Protein AF-A0A2V7Z0U2-F1 (afdb_monomer)

Sequence (312 aa):
MLSGAAAPVSPSPAPPPMAASAVGTVFGDPAPAMAGGGSLYGGPPPGSGTVYNGPAPGSAAAATMARPRTFAAPQGTLSIGDVLGKTFSIFFSNLLPFVLLTAVILAPLYILRGYVAAMPAGAATPVAVISALVLLLSAVLCPYIATGAITYGVFQQLRGKDTTIGDCLGRGLSAVLPVLGLAIVQTFLVALGLVACLIPGILLALRWAVAVPAMVAERTGISDSLSRSTFLTEGSRGEVFGVLFVLGALQLGAGFAVTLVALKNPTLSLILSGVQSLFTVGLSATGSAVLYYRLRSLRESIDVDQIASAFD

Structure (mmCIF, N/CA/C/O backbone):
data_AF-A0A2V7Z0U2-F1
#
_entry.id   AF-A0A2V7Z0U2-F1
#
loop_
_atom_site.group_PDB
_atom_site.id
_atom_site.type_symbol
_atom_site.label_atom_id
_atom_site.label_alt_id
_atom_site.label_comp_id
_atom_site.label_asym_id
_atom_site.label_entity_id
_atom_site.label_seq_id
_atom_site.pdbx_PDB_ins_code
_atom_site.Cartn_x
_atom_site.Cartn_y
_atom_site.Cartn_z
_atom_site.occupancy
_atom_site.B_iso_or_equiv
_atom_site.auth_seq_id
_atom_site.auth_comp_id
_atom_site.auth_asym_id
_atom_site.auth_atom_id
_atom_site.pdbx_PDB_model_num
ATOM 1 N N . MET A 1 1 ? 37.646 17.674 68.087 1.00 37.34 1 MET A N 1
ATOM 2 C CA . MET A 1 1 ? 36.325 17.707 68.742 1.00 37.34 1 MET A CA 1
ATOM 3 C C . MET A 1 1 ? 35.378 16.840 67.926 1.00 37.34 1 MET A C 1
ATOM 5 O O . MET A 1 1 ? 35.262 17.105 66.743 1.00 37.34 1 MET A O 1
ATOM 9 N N . LEU A 1 2 ? 34.792 15.828 68.586 1.00 41.50 2 LEU A N 1
ATOM 10 C CA . LEU A 1 2 ? 33.593 15.030 68.242 1.00 41.50 2 LEU A CA 1
ATOM 11 C C . LEU A 1 2 ? 33.630 14.234 66.914 1.00 41.50 2 LEU A C 1
ATOM 13 O O . LEU A 1 2 ? 33.632 14.817 65.843 1.00 41.50 2 LEU A O 1
ATOM 17 N N . SER A 1 3 ? 33.836 12.910 66.922 1.00 38.62 3 SER A N 1
ATOM 18 C CA . SER A 1 3 ? 32.973 11.802 67.406 1.00 38.62 3 SER A CA 1
ATOM 19 C C . SER A 1 3 ? 31.911 11.386 66.378 1.00 38.62 3 SER A C 1
ATOM 21 O O . SER A 1 3 ? 31.057 12.187 66.017 1.00 38.62 3 SER A O 1
ATOM 23 N N . GLY A 1 4 ? 31.955 10.121 65.943 1.00 37.16 4 GLY A N 1
ATOM 24 C CA . GLY A 1 4 ? 30.921 9.502 65.107 1.00 37.16 4 GLY A CA 1
ATOM 25 C C . GLY A 1 4 ? 31.372 8.191 64.460 1.00 37.16 4 GLY A C 1
ATOM 26 O O . GLY A 1 4 ? 31.758 8.175 63.298 1.00 37.16 4 GLY A O 1
ATOM 27 N N . ALA A 1 5 ? 31.354 7.102 65.229 1.00 44.66 5 ALA A N 1
ATOM 28 C CA . ALA A 1 5 ? 31.670 5.744 64.793 1.00 44.66 5 ALA A CA 1
ATOM 29 C C . ALA A 1 5 ? 30.638 5.196 63.782 1.00 44.66 5 ALA A C 1
ATOM 31 O O . ALA A 1 5 ? 29.434 5.321 63.999 1.00 44.66 5 ALA A O 1
ATOM 32 N N . ALA A 1 6 ? 31.104 4.542 62.713 1.00 43.94 6 ALA A N 1
ATOM 33 C CA . ALA A 1 6 ? 30.263 3.780 61.790 1.00 43.94 6 ALA A CA 1
ATOM 34 C C . ALA A 1 6 ? 30.139 2.323 62.275 1.00 43.94 6 ALA A C 1
ATOM 36 O O . ALA A 1 6 ? 31.138 1.611 62.378 1.00 43.94 6 ALA A O 1
ATOM 37 N N . ALA A 1 7 ? 28.917 1.896 62.599 1.00 55.53 7 ALA A N 1
ATOM 38 C CA . ALA A 1 7 ? 28.570 0.523 62.972 1.00 55.53 7 ALA A CA 1
ATOM 39 C C . ALA A 1 7 ? 28.259 -0.342 61.724 1.00 55.53 7 ALA A C 1
ATOM 41 O O . ALA A 1 7 ? 27.834 0.203 60.702 1.00 55.53 7 ALA A O 1
ATOM 42 N N . PRO A 1 8 ? 28.448 -1.676 61.783 1.00 49.16 8 PRO A N 1
ATOM 43 C CA . PRO A 1 8 ? 28.249 -2.573 60.644 1.00 49.16 8 PRO A CA 1
ATOM 44 C C . PRO A 1 8 ? 26.763 -2.862 60.361 1.00 49.16 8 PRO A C 1
ATOM 46 O O . PRO A 1 8 ? 25.967 -3.066 61.275 1.00 49.16 8 PRO A O 1
ATOM 49 N N . VAL A 1 9 ? 26.407 -2.908 59.075 1.00 53.50 9 VAL A N 1
ATOM 50 C CA . VAL A 1 9 ? 25.060 -3.208 58.558 1.00 53.50 9 VAL A CA 1
ATOM 51 C C . VAL A 1 9 ? 24.800 -4.720 58.604 1.00 53.50 9 VAL A C 1
ATOM 53 O O . VAL A 1 9 ? 25.572 -5.502 58.053 1.00 53.50 9 VAL A O 1
ATOM 56 N N . SER A 1 10 ? 23.712 -5.136 59.253 1.00 57.22 10 SER A N 1
ATOM 57 C CA . SER A 1 10 ? 23.213 -6.517 59.306 1.00 57.22 10 SER A CA 1
ATOM 58 C C . SER A 1 10 ? 22.376 -6.888 58.061 1.00 57.22 10 SER A C 1
ATOM 60 O O . SER A 1 10 ? 21.715 -6.020 57.489 1.00 57.22 10 SER A O 1
ATOM 62 N N . PRO A 1 11 ? 22.373 -8.164 57.616 1.00 52.78 11 PRO A N 1
ATOM 63 C CA . PRO A 1 11 ? 21.601 -8.606 56.451 1.00 52.78 11 PRO A CA 1
ATOM 64 C C . PRO A 1 11 ? 20.107 -8.828 56.763 1.00 52.78 11 PRO A C 1
ATOM 66 O O . PRO A 1 11 ? 19.739 -9.316 57.830 1.00 52.78 11 PRO A O 1
ATOM 69 N N . SER A 1 12 ? 19.255 -8.477 55.794 1.00 56.81 12 SER A N 1
ATOM 70 C CA . SER A 1 12 ? 17.784 -8.560 55.835 1.00 56.81 12 SER A CA 1
ATOM 71 C C . SER A 1 12 ? 17.256 -10.013 55.820 1.00 56.81 12 SER A C 1
ATOM 73 O O . SER A 1 12 ? 17.821 -10.839 55.099 1.00 56.81 12 SER A O 1
ATOM 75 N N . PRO A 1 13 ? 16.170 -10.350 56.551 1.00 49.31 13 PRO A N 1
ATOM 76 C CA . PRO A 1 13 ? 15.578 -11.691 56.547 1.00 49.31 13 PRO A CA 1
ATOM 77 C C . PRO A 1 13 ? 14.757 -11.989 55.276 1.00 49.31 13 PRO A C 1
ATOM 79 O O . PRO A 1 13 ? 14.088 -11.121 54.718 1.00 49.31 13 PRO A O 1
ATOM 82 N N . ALA A 1 14 ? 14.816 -13.247 54.826 1.00 54.25 14 ALA A N 1
ATOM 83 C CA . ALA A 1 14 ? 14.163 -13.760 53.620 1.00 54.25 14 ALA A CA 1
ATOM 84 C C . ALA A 1 14 ? 12.616 -13.787 53.715 1.00 54.25 14 ALA A C 1
ATOM 86 O O . ALA A 1 14 ? 12.077 -14.000 54.804 1.00 54.25 14 ALA A O 1
ATOM 87 N N . PRO A 1 15 ? 11.889 -13.623 52.590 1.00 54.66 15 PRO A N 1
ATOM 88 C CA . PRO A 1 15 ? 10.426 -13.677 52.563 1.00 54.66 15 PRO A CA 1
ATOM 89 C C . PRO A 1 15 ? 9.876 -15.121 52.643 1.00 54.66 15 PRO A C 1
ATOM 91 O O . PRO A 1 15 ? 10.533 -16.054 52.173 1.00 54.66 15 PRO A O 1
ATOM 94 N N . PRO A 1 16 ? 8.666 -15.326 53.206 1.00 53.94 16 PRO A N 1
ATOM 95 C CA . PRO A 1 16 ? 8.041 -16.646 53.338 1.00 53.94 16 PRO A CA 1
ATOM 96 C C . PRO A 1 16 ? 7.546 -17.216 51.988 1.00 53.94 16 PRO A C 1
ATOM 98 O O . PRO A 1 16 ? 7.266 -16.450 51.062 1.00 53.94 16 PRO A O 1
ATOM 101 N N . PRO A 1 17 ? 7.406 -18.552 51.856 1.00 44.88 17 PRO A N 1
ATOM 102 C CA . PRO A 1 17 ? 7.015 -19.193 50.601 1.00 44.88 17 PRO A CA 1
ATOM 103 C C . PRO A 1 17 ? 5.537 -18.939 50.263 1.00 44.88 17 PRO A C 1
ATOM 105 O O . PRO A 1 17 ? 4.646 -19.191 51.072 1.00 44.88 17 PRO A O 1
ATOM 108 N N . MET A 1 18 ? 5.278 -18.460 49.043 1.00 40.62 18 MET A N 1
ATOM 109 C CA . MET A 1 18 ? 3.930 -18.298 48.492 1.00 40.62 18 MET A CA 1
ATOM 110 C C . MET A 1 18 ? 3.347 -19.656 48.079 1.00 40.62 18 MET A C 1
ATOM 112 O O . MET A 1 18 ? 3.998 -20.441 47.391 1.00 40.62 18 MET A O 1
ATOM 116 N N . ALA A 1 19 ? 2.110 -19.918 48.503 1.00 35.66 19 ALA A N 1
ATOM 117 C CA . ALA A 1 19 ? 1.355 -21.119 48.174 1.00 35.66 19 ALA A CA 1
ATOM 118 C C . ALA A 1 19 ? 1.100 -21.238 46.659 1.00 35.66 19 ALA A C 1
ATOM 120 O O . ALA A 1 19 ? 0.752 -20.267 45.987 1.00 35.66 19 ALA A O 1
ATOM 121 N N . ALA A 1 20 ? 1.272 -22.454 46.140 1.00 33.94 20 ALA A N 1
ATOM 122 C CA . ALA A 1 20 ? 1.095 -22.810 44.741 1.00 33.94 20 ALA A CA 1
ATOM 123 C C . ALA A 1 20 ? -0.354 -22.587 44.273 1.00 33.94 20 ALA A C 1
ATOM 125 O O . ALA A 1 20 ? -1.288 -23.184 44.808 1.00 33.94 20 ALA A O 1
ATOM 126 N N . SER A 1 21 ? -0.534 -21.763 43.239 1.00 34.31 21 SER A N 1
ATOM 127 C CA . SER A 1 21 ? -1.772 -21.726 42.460 1.00 34.31 21 SER A CA 1
ATOM 128 C C . SER A 1 21 ? -1.727 -22.839 41.412 1.00 34.31 21 SER A C 1
ATOM 130 O O . SER A 1 21 ? -0.799 -22.936 40.609 1.00 34.31 21 SER A O 1
ATOM 132 N N . ALA A 1 22 ? -2.712 -23.733 41.468 1.00 31.75 22 ALA A N 1
ATOM 133 C CA . ALA A 1 22 ? -2.845 -24.856 40.555 1.00 31.75 22 ALA A CA 1
ATOM 134 C C . ALA A 1 22 ? -3.296 -24.363 39.171 1.00 31.75 22 ALA A C 1
ATOM 136 O O . ALA A 1 22 ? -4.450 -23.986 38.972 1.00 31.75 22 ALA A O 1
ATOM 137 N N . VAL A 1 23 ? -2.371 -24.384 38.214 1.00 32.94 23 VAL A N 1
ATOM 138 C CA . VAL A 1 23 ? -2.649 -24.275 36.779 1.00 32.94 23 VAL A CA 1
ATOM 139 C C . VAL A 1 23 ? -2.936 -25.682 36.257 1.00 32.94 23 VAL A C 1
ATOM 141 O O . VAL A 1 23 ? -2.057 -26.540 36.277 1.00 32.94 23 VAL A O 1
ATOM 144 N N . GLY A 1 24 ? -4.165 -25.925 35.801 1.00 30.30 24 GLY A N 1
ATOM 145 C CA . GLY A 1 24 ? -4.564 -27.159 35.122 1.00 30.30 24 GLY A CA 1
ATOM 146 C C . GLY A 1 24 ? -4.833 -26.906 33.640 1.00 30.30 24 GLY A C 1
ATOM 147 O O . GLY A 1 24 ? -5.854 -26.332 33.279 1.00 30.30 24 GLY A O 1
ATOM 148 N N . THR A 1 25 ? -3.899 -27.328 32.793 1.00 40.72 25 THR A N 1
ATOM 149 C CA . THR A 1 25 ? -3.995 -27.426 31.328 1.00 40.72 25 THR A CA 1
ATOM 150 C C . THR A 1 25 ? -4.950 -28.539 30.895 1.00 40.72 25 THR A C 1
ATOM 152 O O . THR A 1 25 ? -4.791 -29.644 31.404 1.00 40.72 25 THR A O 1
ATOM 155 N N . VAL A 1 26 ? -5.801 -28.336 29.879 1.00 30.66 26 VAL A N 1
ATOM 156 C CA . VAL A 1 26 ? -6.269 -29.445 29.018 1.00 30.66 26 VAL A CA 1
ATOM 157 C C . VAL A 1 26 ? -6.533 -28.945 27.589 1.00 30.66 26 VAL A C 1
ATOM 159 O O . VAL A 1 26 ? -7.500 -28.234 27.337 1.00 30.66 26 VAL A O 1
ATOM 162 N N . PHE A 1 27 ? -5.668 -29.354 26.659 1.00 35.94 27 PHE A N 1
ATOM 163 C CA . PHE A 1 27 ? -5.968 -29.495 25.232 1.00 35.94 27 PHE A CA 1
ATOM 164 C C . PHE A 1 27 ? -6.138 -30.993 24.958 1.00 35.94 27 PHE A C 1
ATOM 166 O O . PHE A 1 27 ? -5.348 -31.794 25.460 1.00 35.94 27 PHE A O 1
ATOM 173 N N . GLY A 1 28 ? -7.120 -31.361 24.141 1.00 29.89 28 GLY A N 1
ATOM 174 C CA . GLY A 1 28 ? -7.273 -32.721 23.635 1.00 29.89 28 GLY A CA 1
ATOM 175 C C . GLY A 1 28 ? -8.601 -32.899 22.913 1.00 29.89 28 GLY A C 1
ATOM 176 O O . GLY A 1 28 ? -9.596 -33.237 23.544 1.00 29.89 28 GLY A O 1
ATOM 177 N N . ASP A 1 29 ? -8.612 -32.677 21.599 1.00 37.16 29 ASP A N 1
ATOM 178 C CA . ASP A 1 29 ? -9.664 -33.222 20.733 1.00 37.16 29 ASP A CA 1
ATOM 179 C C . ASP A 1 29 ? -9.565 -34.757 20.692 1.00 37.16 29 ASP A C 1
ATOM 181 O O . ASP A 1 29 ? -8.469 -35.318 20.827 1.00 37.16 29 ASP A O 1
ATOM 185 N N . PRO A 1 30 ? -10.681 -35.451 20.409 1.00 40.66 30 PRO A N 1
ATOM 186 C CA . PRO A 1 30 ? -10.661 -36.240 19.177 1.00 40.66 30 PRO A CA 1
ATOM 187 C C . PRO A 1 30 ? -11.953 -36.157 18.338 1.00 40.66 30 PRO A C 1
ATOM 189 O O . PRO A 1 30 ? -13.054 -35.914 18.827 1.00 40.66 30 PRO A O 1
ATOM 192 N N . ALA A 1 31 ? -11.775 -36.394 17.035 1.00 31.58 31 ALA A N 1
ATOM 193 C CA . ALA A 1 31 ? -12.790 -36.508 15.981 1.00 31.58 31 ALA A CA 1
ATOM 194 C C . ALA A 1 31 ? -13.461 -37.914 15.937 1.00 31.58 31 ALA A C 1
ATOM 196 O O . ALA A 1 31 ? -13.138 -38.770 16.756 1.00 31.58 31 ALA A O 1
ATOM 197 N N . PRO A 1 32 ? -14.286 -38.233 14.917 1.00 43.25 32 PRO A N 1
ATOM 198 C CA . PRO A 1 32 ? -15.697 -37.897 14.770 1.00 43.25 32 PRO A CA 1
ATOM 199 C C . PRO A 1 32 ? -16.630 -39.113 14.979 1.00 43.25 32 PRO A C 1
ATOM 201 O O . PRO A 1 32 ? -16.224 -40.272 14.984 1.00 43.25 32 PRO A O 1
ATOM 204 N N . ALA A 1 33 ? -17.916 -38.805 15.138 1.00 38.78 33 ALA A N 1
ATOM 205 C CA . ALA A 1 33 ? -19.010 -39.723 15.432 1.00 38.78 33 ALA A CA 1
ATOM 206 C C . ALA A 1 33 ? -19.233 -40.827 14.383 1.00 38.78 33 ALA A C 1
ATOM 208 O O . ALA A 1 33 ? -19.254 -40.553 13.185 1.00 38.78 33 ALA A O 1
ATOM 209 N N . MET A 1 34 ? -19.567 -42.033 14.856 1.00 34.94 34 MET A N 1
ATOM 210 C CA . MET A 1 34 ? -20.354 -43.006 14.097 1.00 34.94 34 MET A CA 1
ATOM 211 C C . MET A 1 34 ? -21.419 -43.664 14.986 1.00 34.94 34 MET A C 1
ATOM 213 O O . MET A 1 34 ? -21.102 -44.310 15.977 1.00 34.94 34 MET A O 1
ATOM 217 N N . ALA A 1 35 ? -22.661 -43.520 14.513 1.00 35.06 35 ALA A N 1
ATOM 218 C CA . ALA A 1 35 ? -23.853 -44.340 14.736 1.00 35.06 35 ALA A CA 1
ATOM 219 C C . ALA A 1 35 ? -24.528 -44.362 16.125 1.00 35.06 35 ALA A C 1
ATOM 221 O O . ALA A 1 35 ? -23.992 -44.857 17.108 1.00 35.06 35 ALA A O 1
ATOM 222 N N . GLY A 1 36 ? -25.809 -43.970 16.126 1.00 31.92 36 GLY A N 1
ATOM 223 C CA . GLY A 1 36 ? -26.800 -44.371 17.130 1.00 31.92 36 GLY A CA 1
ATOM 224 C C . GLY A 1 36 ? -27.447 -43.194 17.851 1.00 31.92 36 GLY A C 1
ATOM 225 O O . GLY A 1 36 ? -26.818 -42.550 18.679 1.00 31.92 36 GLY A O 1
ATOM 226 N N . GLY A 1 37 ? -28.709 -42.908 17.524 1.00 40.38 37 GLY A N 1
ATOM 227 C CA . GLY A 1 37 ? -29.482 -41.808 18.100 1.00 40.38 37 GLY A CA 1
ATOM 228 C C . GLY A 1 37 ? -29.561 -41.846 19.630 1.00 40.38 37 GLY A C 1
ATOM 229 O O . GLY A 1 37 ? -29.948 -42.850 20.220 1.00 40.38 37 GLY A O 1
ATOM 230 N N . GLY A 1 38 ? -29.234 -40.719 20.258 1.00 31.66 38 GLY A N 1
ATOM 231 C CA . GLY A 1 38 ? -29.368 -40.489 21.692 1.00 31.66 38 GLY A CA 1
ATOM 232 C C . GLY A 1 38 ? -28.983 -39.049 22.026 1.00 31.66 38 GLY A C 1
ATOM 233 O O . GLY A 1 38 ? -27.970 -38.545 21.549 1.00 31.66 38 GLY A O 1
ATOM 234 N N . SER A 1 39 ? -29.824 -38.357 22.789 1.00 37.25 39 SER A N 1
ATOM 235 C CA . SER A 1 39 ? -29.655 -36.960 23.203 1.00 37.25 39 SER A CA 1
ATOM 236 C C . SER A 1 39 ? -28.322 -36.724 23.930 1.00 37.25 39 SER A C 1
ATOM 238 O O . SER A 1 39 ? -28.134 -37.179 25.056 1.00 37.25 39 SER A O 1
ATOM 240 N N . LEU A 1 40 ? -27.418 -35.968 23.302 1.00 34.50 40 LEU A N 1
ATOM 241 C CA . LEU A 1 40 ? -26.061 -35.648 23.771 1.00 34.50 40 LEU A CA 1
ATOM 242 C C . LEU A 1 40 ? -26.012 -34.444 24.736 1.00 34.50 40 LEU A C 1
ATOM 244 O O . LEU A 1 40 ? -25.180 -33.554 24.610 1.00 34.50 40 LEU A O 1
ATOM 248 N N . TYR A 1 41 ? -26.899 -34.426 25.729 1.00 37.94 41 TYR A N 1
ATOM 249 C CA . TYR A 1 41 ? -26.700 -33.655 26.958 1.00 37.94 41 TYR A CA 1
ATOM 250 C C . TYR A 1 41 ? -27.056 -34.563 28.133 1.00 37.94 41 TYR A C 1
ATOM 252 O O . TYR A 1 41 ? -28.165 -34.544 28.660 1.00 37.94 41 TYR A O 1
ATOM 260 N N . GLY A 1 42 ? -26.098 -35.407 28.518 1.00 35.50 42 GLY A N 1
ATOM 261 C CA . GLY A 1 42 ? -26.100 -35.985 29.852 1.00 35.50 42 GLY A CA 1
ATOM 262 C C . GLY A 1 42 ? -25.904 -34.842 30.840 1.00 35.50 42 GLY A C 1
ATOM 263 O O . GLY A 1 42 ? -24.879 -34.163 30.802 1.00 35.50 42 GLY A O 1
ATOM 264 N N . GLY A 1 43 ? -26.907 -34.589 31.681 1.00 45.31 43 GLY A N 1
ATOM 265 C CA . GLY A 1 43 ? -26.733 -33.712 32.834 1.00 45.31 43 GLY A CA 1
ATOM 266 C C . GLY A 1 43 ? -25.580 -34.207 33.721 1.00 45.31 43 GLY A C 1
ATOM 267 O O . GLY A 1 43 ? -25.202 -35.381 33.633 1.00 45.31 43 GLY A O 1
ATOM 268 N N . PRO A 1 44 ? -25.002 -33.338 34.570 1.00 45.66 44 PRO A N 1
ATOM 269 C CA . PRO A 1 44 ? -23.923 -33.741 35.462 1.00 45.66 44 PRO A CA 1
ATOM 270 C C . PRO A 1 44 ? -24.374 -34.916 36.348 1.00 45.66 44 PRO A C 1
ATOM 272 O O . PRO A 1 44 ? -25.556 -34.990 36.699 1.00 45.66 44 PRO A O 1
ATOM 275 N N . PRO A 1 45 ? -23.465 -35.832 36.724 1.00 44.03 45 PRO A N 1
ATOM 276 C CA . PRO A 1 45 ? -23.798 -36.953 37.594 1.00 44.03 45 PRO A CA 1
ATOM 277 C C . PRO A 1 45 ? -24.423 -36.462 38.914 1.00 44.03 45 PRO A C 1
ATOM 279 O O . PRO A 1 45 ? -24.012 -35.421 39.443 1.00 44.03 45 PRO A O 1
ATOM 282 N N . PRO A 1 46 ? -25.414 -37.190 39.466 1.00 46.47 46 PRO A N 1
ATOM 283 C CA . PRO A 1 46 ? -26.117 -36.779 40.674 1.00 46.47 46 PRO A CA 1
ATOM 284 C C . PRO A 1 46 ? -25.150 -36.848 41.861 1.00 46.47 46 PRO A C 1
ATOM 286 O O . PRO A 1 46 ? -24.872 -37.920 42.388 1.00 46.47 46 PRO A O 1
ATOM 289 N N . GLY A 1 47 ? -24.593 -35.699 42.247 1.00 46.50 47 GLY A N 1
ATOM 290 C CA . GLY A 1 47 ? -23.682 -35.607 43.390 1.00 46.50 47 GLY A CA 1
ATOM 291 C C . GLY A 1 47 ? -22.731 -34.410 43.402 1.00 46.50 47 GLY A C 1
ATOM 292 O O . GLY A 1 47 ? -22.261 -34.050 44.476 1.00 46.50 47 GLY A O 1
ATOM 293 N N . SER A 1 48 ? -22.467 -33.742 42.273 1.00 43.16 48 SER A N 1
ATOM 294 C CA . SER A 1 48 ? -21.674 -32.503 42.281 1.00 43.16 48 SER A CA 1
ATOM 295 C C . SER A 1 48 ? -22.589 -31.290 42.159 1.00 43.16 48 SER A C 1
ATOM 297 O O . SER A 1 48 ? -23.088 -30.986 41.076 1.00 43.16 48 SER A O 1
ATOM 299 N N . GLY A 1 49 ? -22.814 -30.593 43.272 1.00 45.31 49 GLY A N 1
ATOM 300 C CA . GLY A 1 49 ? -23.498 -29.305 43.287 1.00 45.31 49 GLY A CA 1
ATOM 301 C C . GLY A 1 49 ? -22.692 -28.248 42.537 1.00 45.31 49 GLY A C 1
ATOM 302 O O . GLY A 1 49 ? -21.979 -27.458 43.146 1.00 45.31 49 GLY A O 1
ATOM 303 N N . THR A 1 50 ? -22.813 -28.199 41.213 1.00 46.81 50 THR A N 1
ATOM 304 C CA . THR A 1 50 ? -22.523 -26.975 40.472 1.00 46.81 50 THR A CA 1
ATOM 305 C C . THR A 1 50 ? -23.694 -26.049 40.744 1.00 46.81 50 THR A C 1
ATOM 307 O O . THR A 1 50 ? -24.749 -26.177 40.121 1.00 46.81 50 THR A O 1
ATOM 310 N N . VAL A 1 51 ? -23.545 -25.165 41.733 1.00 45.53 51 VAL A N 1
ATOM 311 C CA . VAL A 1 51 ? -24.467 -24.045 41.917 1.00 45.53 51 VAL A CA 1
ATOM 312 C C . VAL A 1 51 ? -24.484 -23.301 40.589 1.00 45.53 51 VAL A C 1
ATOM 314 O O . VAL A 1 51 ? -23.508 -22.650 40.216 1.00 45.53 51 VAL A O 1
ATOM 317 N N . TYR A 1 52 ? -25.563 -23.473 39.831 1.00 46.81 52 TYR A N 1
ATOM 318 C CA . TYR A 1 52 ? -25.812 -22.678 38.647 1.00 46.81 52 TYR A CA 1
ATOM 319 C C . TYR A 1 52 ? -25.975 -21.241 39.134 1.00 46.81 52 TYR A C 1
ATOM 321 O O . TYR A 1 52 ? -27.014 -20.871 39.669 1.00 46.81 52 TYR A O 1
ATOM 329 N N . ASN A 1 53 ? -24.911 -20.452 39.000 1.00 55.66 53 ASN A N 1
ATOM 330 C CA . ASN A 1 53 ? -24.878 -19.043 39.390 1.00 55.66 53 ASN A CA 1
ATOM 331 C C . ASN A 1 53 ? -25.359 -18.143 38.236 1.00 55.66 53 ASN A C 1
ATOM 333 O O . ASN A 1 53 ? -24.947 -16.994 38.101 1.00 55.66 53 ASN A O 1
ATOM 337 N N . GLY A 1 54 ? -26.168 -18.713 37.341 1.00 55.50 54 GLY A N 1
ATOM 338 C CA . GLY A 1 54 ? -26.837 -17.986 36.278 1.00 55.50 54 GLY A CA 1
ATOM 339 C C . GLY A 1 54 ? -28.220 -17.516 36.734 1.00 55.50 54 GLY A C 1
ATOM 340 O O . GLY A 1 54 ? -28.758 -18.019 37.724 1.00 55.50 54 GLY A O 1
ATOM 341 N N . PRO A 1 55 ? -28.834 -16.569 36.011 1.00 60.25 55 PRO A N 1
ATOM 342 C CA . PRO A 1 55 ? -30.166 -16.094 36.348 1.00 60.25 55 PRO A CA 1
ATOM 343 C C . PRO A 1 55 ? -31.181 -17.240 36.308 1.00 60.25 55 PRO A C 1
ATOM 345 O O . PRO A 1 55 ? -31.103 -18.097 35.425 1.00 60.25 55 PRO A O 1
ATOM 348 N N . ALA A 1 56 ? -32.139 -17.249 37.241 1.00 67.06 56 ALA A N 1
ATOM 349 C CA . ALA A 1 56 ? -33.134 -18.315 37.344 1.00 67.06 56 ALA A CA 1
ATOM 350 C C . ALA A 1 56 ? -33.809 -18.590 35.979 1.00 67.06 56 ALA A C 1
ATOM 352 O O . ALA A 1 56 ? -34.129 -17.629 35.264 1.00 67.06 56 ALA A O 1
ATOM 353 N N . PRO A 1 57 ? -34.037 -19.861 35.598 1.00 54.97 57 PRO A N 1
ATOM 354 C CA . PRO A 1 57 ? -34.741 -20.205 34.365 1.00 54.97 57 PRO A CA 1
ATOM 355 C C . PRO A 1 57 ? -36.104 -19.501 34.313 1.00 54.97 57 PRO A C 1
ATOM 357 O O . PRO A 1 57 ? -36.900 -19.623 35.239 1.00 54.97 57 PRO A O 1
ATOM 360 N N . GLY A 1 58 ? -36.358 -18.723 33.258 1.00 61.28 58 GLY A N 1
ATOM 361 C CA . GLY A 1 58 ? -37.588 -17.928 33.117 1.00 61.28 58 GLY A CA 1
ATOM 362 C C . GLY A 1 58 ? -37.558 -16.538 33.769 1.00 61.28 58 GLY A C 1
ATOM 363 O O . GLY A 1 58 ? -38.528 -15.794 33.646 1.00 61.28 58 GLY A O 1
ATOM 364 N N . SER A 1 59 ? -36.457 -16.144 34.417 1.00 69.06 59 SER A N 1
ATOM 365 C CA . SER A 1 59 ? -36.269 -14.762 34.877 1.00 69.06 59 SER A CA 1
ATOM 366 C C . SER A 1 59 ? -36.074 -13.800 33.702 1.00 69.06 59 SER A C 1
ATOM 368 O O . SER A 1 59 ? -35.543 -14.173 32.652 1.00 69.06 59 SER A O 1
ATOM 370 N N . ALA A 1 60 ? -36.434 -12.529 33.900 1.00 63.25 60 ALA A N 1
ATOM 371 C CA . ALA A 1 60 ? -36.179 -11.473 32.920 1.00 63.25 60 ALA A CA 1
ATOM 372 C C . ALA A 1 60 ? -34.695 -11.421 32.512 1.00 63.25 60 ALA A C 1
ATOM 374 O O . ALA A 1 60 ? -34.389 -11.264 31.339 1.00 63.25 60 ALA A O 1
ATOM 375 N N . ALA A 1 61 ? -33.775 -11.667 33.449 1.00 57.34 61 ALA A N 1
ATOM 376 C CA . ALA A 1 61 ? -32.339 -11.730 33.187 1.00 57.34 61 ALA A CA 1
ATOM 377 C C . ALA A 1 61 ? -31.927 -12.920 32.291 1.00 57.34 61 ALA A C 1
ATOM 379 O O . ALA A 1 61 ? -31.079 -12.754 31.414 1.00 57.34 61 ALA A O 1
ATOM 380 N N . ALA A 1 62 ? -32.561 -14.091 32.435 1.00 60.91 62 ALA A N 1
ATOM 381 C CA . ALA A 1 62 ? -32.354 -15.222 31.525 1.00 60.91 62 ALA A CA 1
ATOM 382 C C . ALA A 1 62 ? -32.910 -14.929 30.118 1.00 60.91 62 ALA A C 1
ATOM 384 O O . ALA A 1 62 ? -32.277 -15.267 29.118 1.00 60.91 62 ALA A O 1
ATOM 385 N N . ALA A 1 63 ? -34.053 -14.240 30.028 1.00 61.16 63 ALA A N 1
ATOM 386 C CA . ALA A 1 63 ? -34.624 -13.794 28.757 1.00 61.16 63 ALA A CA 1
ATOM 387 C C . ALA A 1 63 ? -33.761 -12.717 28.070 1.00 61.16 63 ALA A C 1
ATOM 389 O O . ALA A 1 63 ? -33.634 -12.721 26.847 1.00 61.16 63 ALA A O 1
ATOM 390 N N . THR A 1 64 ? -33.120 -11.832 28.840 1.00 59.06 64 THR A N 1
ATOM 391 C CA . THR A 1 64 ? -32.180 -10.825 28.325 1.00 59.06 64 THR A CA 1
ATOM 392 C C . THR A 1 64 ? -30.894 -11.463 27.799 1.00 59.06 64 THR A C 1
ATOM 394 O O . THR A 1 64 ? -30.426 -11.071 26.734 1.00 59.06 64 THR A O 1
ATOM 397 N N . MET A 1 65 ? -30.354 -12.484 28.476 1.00 57.84 65 MET A N 1
ATOM 398 C CA . MET A 1 65 ? -29.192 -13.244 27.984 1.00 57.84 65 MET A CA 1
ATOM 399 C C . MET A 1 65 ? -29.507 -14.109 26.755 1.00 57.84 65 MET A C 1
ATOM 401 O O . MET A 1 65 ? -28.628 -14.328 25.925 1.00 57.84 65 MET A O 1
ATOM 405 N N . ALA A 1 66 ? -30.746 -14.594 26.631 1.00 56.06 66 ALA A N 1
ATOM 406 C CA . ALA A 1 66 ? -31.204 -15.400 25.500 1.00 56.06 66 ALA A CA 1
ATOM 407 C C . ALA A 1 66 ? -31.625 -14.568 24.277 1.00 56.06 66 ALA A C 1
ATOM 409 O O . ALA A 1 66 ? -31.895 -15.136 23.214 1.00 56.06 66 ALA A O 1
ATOM 410 N N . ARG A 1 67 ? -31.691 -13.232 24.390 1.00 49.78 67 ARG A N 1
ATOM 411 C CA . ARG A 1 67 ? -31.908 -12.388 23.214 1.00 49.78 67 ARG A CA 1
ATOM 412 C C . ARG A 1 67 ? -30.713 -12.550 22.273 1.00 49.78 67 ARG A C 1
ATOM 414 O O . ARG A 1 67 ? -29.571 -12.469 22.731 1.00 49.78 67 ARG A O 1
ATOM 421 N N . PRO A 1 68 ? -30.938 -12.752 20.960 1.00 45.75 68 PRO A N 1
ATOM 422 C CA . PRO A 1 68 ? -29.850 -12.658 20.001 1.00 45.75 68 PRO A CA 1
ATOM 423 C C . PRO A 1 68 ? -29.168 -11.314 20.239 1.00 45.75 68 PRO A C 1
ATOM 425 O O . PRO A 1 68 ? -29.853 -10.297 20.353 1.00 45.75 68 PRO A O 1
ATOM 428 N N . ARG A 1 69 ? -27.836 -11.312 20.369 1.00 50.16 69 ARG A N 1
ATOM 429 C CA . ARG A 1 69 ? -27.037 -10.084 20.403 1.00 50.16 69 ARG A CA 1
ATOM 430 C C . ARG A 1 69 ? -27.217 -9.387 19.058 1.00 50.16 69 ARG A C 1
ATOM 432 O O . ARG A 1 69 ? -26.395 -9.521 18.157 1.00 50.16 69 ARG A O 1
ATOM 439 N N . THR A 1 70 ? -28.331 -8.693 18.879 1.00 47.69 70 THR A N 1
ATOM 440 C CA . THR A 1 70 ? -28.490 -7.702 17.831 1.00 47.69 70 THR A CA 1
ATOM 441 C C . THR A 1 70 ? -27.479 -6.630 18.163 1.00 47.69 70 THR A C 1
ATOM 443 O O . THR A 1 70 ? -27.700 -5.823 19.062 1.00 47.69 70 THR A O 1
ATOM 446 N N . PHE A 1 71 ? -26.328 -6.699 17.495 1.00 49.56 71 PHE A N 1
ATOM 447 C CA . PHE A 1 71 ? -25.326 -5.650 17.502 1.00 49.56 71 PHE A CA 1
ATOM 448 C C . PHE A 1 71 ? -26.058 -4.329 17.280 1.00 49.56 71 PHE A C 1
ATOM 450 O O . PHE A 1 71 ? -26.640 -4.124 16.213 1.00 49.56 71 PHE A O 1
ATOM 457 N N . ALA A 1 72 ? -26.097 -3.477 18.306 1.00 47.00 72 ALA A N 1
ATOM 458 C CA . ALA A 1 72 ? -26.701 -2.163 18.180 1.00 47.00 72 ALA A CA 1
ATOM 459 C C . ALA A 1 72 ? -26.080 -1.458 16.966 1.00 47.00 72 ALA A C 1
ATOM 461 O O . ALA A 1 72 ? -24.861 -1.518 16.755 1.00 47.00 72 ALA A O 1
ATOM 462 N N . ALA A 1 73 ? -26.933 -0.850 16.140 1.00 47.47 73 ALA A N 1
ATOM 463 C CA . ALA A 1 73 ? -26.490 -0.077 14.992 1.00 47.47 73 ALA A CA 1
ATOM 464 C C . ALA A 1 73 ? -25.485 0.999 15.459 1.00 47.47 73 ALA A C 1
ATOM 466 O O . ALA A 1 73 ? -25.692 1.583 16.527 1.00 47.47 73 ALA A O 1
ATOM 467 N N . PRO A 1 74 ? -24.394 1.250 14.712 1.00 47.91 74 PRO A N 1
ATOM 468 C CA . PRO A 1 74 ? -23.361 2.190 15.136 1.00 47.91 74 PRO A CA 1
ATOM 469 C C . PRO A 1 74 ? -23.969 3.582 15.349 1.00 47.91 74 PRO A C 1
ATOM 471 O O . PRO A 1 74 ? -24.534 4.145 14.416 1.00 47.91 74 PRO A O 1
ATOM 474 N N . GLN A 1 75 ? -23.850 4.155 16.551 1.00 45.62 75 GLN A N 1
ATOM 475 C CA . GLN A 1 75 ? -24.332 5.518 16.842 1.00 45.62 75 GLN A CA 1
ATOM 476 C C . GLN A 1 75 ? -23.312 6.620 16.487 1.00 45.62 75 GLN A C 1
ATOM 478 O O . GLN A 1 75 ? -23.491 7.783 16.829 1.00 45.62 75 GLN A O 1
ATOM 483 N N . GLY A 1 76 ? -22.266 6.278 15.731 1.00 57.50 76 GLY A N 1
ATOM 484 C CA . GLY A 1 76 ? -21.385 7.232 15.065 1.00 57.50 76 GLY A CA 1
ATOM 485 C C . GLY A 1 76 ? -21.122 6.761 13.643 1.00 57.50 76 GLY A C 1
ATOM 486 O O . GLY A 1 76 ? -20.536 5.698 13.447 1.00 57.50 76 GLY A O 1
ATOM 487 N N . THR A 1 77 ? -21.571 7.527 12.650 1.00 65.75 77 THR A N 1
ATOM 488 C CA . THR A 1 77 ? -21.276 7.239 11.241 1.00 65.75 77 THR A CA 1
ATOM 489 C C . THR A 1 77 ? -19.806 7.537 10.975 1.00 65.75 77 THR A C 1
ATOM 491 O O . THR A 1 77 ? -19.322 8.631 11.295 1.00 65.75 77 THR A O 1
ATOM 494 N N . LEU A 1 78 ? -19.079 6.589 10.389 1.00 78.56 78 LEU A N 1
ATOM 495 C CA . LEU A 1 78 ? -17.725 6.828 9.914 1.00 78.56 78 LEU A CA 1
ATOM 496 C C . LEU A 1 78 ? -17.812 7.746 8.691 1.00 78.56 78 LEU A C 1
ATOM 498 O O . LEU A 1 78 ? -18.024 7.313 7.561 1.00 78.56 78 LEU A O 1
ATOM 502 N N . SER A 1 79 ? -17.640 9.046 8.920 1.00 85.00 79 SER A N 1
ATOM 503 C CA . SER A 1 79 ? -17.609 10.026 7.838 1.00 85.00 79 SER A CA 1
ATOM 504 C C . SER A 1 79 ? -16.410 9.758 6.924 1.00 85.00 79 SER A C 1
ATOM 506 O O . SER A 1 79 ? -15.250 9.924 7.313 1.00 85.00 79 SER A O 1
ATOM 508 N N . ILE A 1 80 ? -16.696 9.342 5.686 1.00 88.06 80 ILE A N 1
ATOM 509 C CA . ILE A 1 80 ? -15.696 9.046 4.646 1.00 88.06 80 ILE A CA 1
ATOM 510 C C . ILE A 1 80 ? -14.765 10.252 4.445 1.00 88.06 80 ILE A C 1
ATOM 512 O O . ILE A 1 80 ? -13.546 10.091 4.357 1.00 88.06 80 ILE A O 1
ATOM 516 N N . GLY A 1 81 ? -15.338 11.461 4.431 1.00 85.94 81 GLY A N 1
ATOM 517 C CA . GLY A 1 81 ? -14.603 12.716 4.278 1.00 85.94 81 GLY A CA 1
ATOM 518 C C . GLY A 1 81 ? -13.628 12.979 5.422 1.00 85.94 81 GLY A C 1
ATOM 519 O O . GLY A 1 81 ? -12.490 13.366 5.169 1.00 85.94 81 GLY A O 1
ATOM 520 N N . ASP A 1 82 ? -14.012 12.683 6.665 1.00 87.50 82 ASP A N 1
ATOM 521 C CA . ASP A 1 82 ? -13.136 12.883 7.826 1.00 87.50 82 ASP A CA 1
ATOM 522 C C . ASP A 1 82 ? -11.971 11.893 7.844 1.00 87.50 82 ASP A C 1
ATOM 524 O O . ASP A 1 82 ? -10.863 12.234 8.270 1.00 87.50 82 ASP A O 1
ATOM 528 N N . VAL A 1 83 ? -12.208 10.653 7.402 1.00 89.12 83 VAL A N 1
ATOM 529 C CA . VAL A 1 83 ? -11.160 9.628 7.302 1.00 89.12 83 VAL A CA 1
ATOM 530 C C . VAL A 1 83 ? -10.172 9.983 6.201 1.00 89.12 83 VAL A C 1
ATOM 532 O O . VAL A 1 83 ? -8.963 9.977 6.447 1.00 89.12 83 VAL A O 1
ATOM 535 N N . LEU A 1 84 ? -10.662 10.342 5.014 1.00 90.44 84 LEU A N 1
ATOM 536 C CA . LEU A 1 84 ? -9.814 10.775 3.904 1.00 90.44 84 LEU A CA 1
ATOM 537 C C . LEU A 1 84 ? -9.062 12.062 4.254 1.00 90.44 84 LEU A C 1
ATOM 539 O O . LEU A 1 84 ? -7.846 12.113 4.093 1.00 90.44 84 LEU A O 1
ATOM 543 N N . GLY A 1 85 ? -9.747 13.063 4.808 1.00 91.12 85 GLY A N 1
ATOM 544 C CA . GLY A 1 85 ? -9.154 14.332 5.228 1.00 91.12 85 GLY A CA 1
ATOM 545 C C . GLY A 1 85 ? -8.037 14.139 6.253 1.00 91.12 85 GLY A C 1
ATOM 546 O O . GLY A 1 85 ? -6.940 14.667 6.070 1.00 91.12 85 GLY A O 1
ATOM 547 N N . LYS A 1 86 ? -8.255 13.303 7.281 1.00 89.62 86 LYS A N 1
ATOM 548 C CA . LYS A 1 86 ? -7.192 12.943 8.235 1.00 89.62 86 LYS A CA 1
ATOM 549 C C . LYS A 1 86 ? -6.056 12.163 7.582 1.00 89.62 86 LYS A C 1
ATOM 551 O O . LYS A 1 86 ? -4.901 12.424 7.901 1.00 89.62 86 LYS A O 1
ATOM 556 N N . THR A 1 87 ? -6.360 11.243 6.670 1.00 89.94 87 THR A N 1
ATOM 557 C CA . THR A 1 87 ? -5.343 10.466 5.943 1.00 89.94 87 THR A CA 1
ATOM 558 C C . THR A 1 87 ? -4.427 11.381 5.138 1.00 89.94 87 THR A C 1
ATOM 560 O O . THR A 1 87 ? -3.208 11.308 5.285 1.00 89.94 87 THR A O 1
ATOM 563 N N . PHE A 1 88 ? -5.002 12.280 4.336 1.00 91.81 88 PHE A N 1
ATOM 564 C CA . PHE A 1 88 ? -4.239 13.246 3.553 1.00 91.81 88 PHE A CA 1
ATOM 565 C C . PHE A 1 88 ? -3.485 14.224 4.451 1.00 91.81 88 PHE A C 1
ATOM 567 O O . PHE A 1 88 ? -2.302 14.448 4.220 1.00 91.81 88 PHE A O 1
ATOM 574 N N . SER A 1 89 ? -4.115 14.756 5.501 1.00 90.69 89 SER A N 1
ATOM 575 C CA . SER A 1 89 ? -3.450 15.664 6.441 1.00 90.69 89 SER A CA 1
ATOM 576 C C . SER A 1 89 ? -2.222 15.014 7.083 1.00 90.69 89 SER A C 1
ATOM 578 O O . SER A 1 89 ? -1.142 15.589 7.017 1.00 90.69 89 SER A O 1
ATOM 580 N N . ILE A 1 90 ? -2.343 13.795 7.617 1.00 87.19 90 ILE A N 1
ATOM 581 C CA . ILE A 1 90 ? -1.214 13.078 8.230 1.00 87.19 90 ILE A CA 1
ATOM 582 C C . ILE A 1 90 ? -0.122 12.796 7.194 1.00 87.19 90 ILE A C 1
ATOM 584 O O . ILE A 1 90 ? 1.056 13.042 7.457 1.00 87.19 90 ILE A O 1
ATOM 588 N N . PHE A 1 91 ? -0.508 12.320 6.008 1.00 87.44 91 PHE A N 1
ATOM 589 C CA . PHE A 1 91 ? 0.438 12.007 4.943 1.00 87.44 91 PHE A CA 1
ATOM 590 C C . PHE A 1 91 ? 1.206 13.248 4.462 1.00 87.44 91 PHE A C 1
ATOM 592 O O . PHE A 1 91 ? 2.425 13.188 4.330 1.00 87.44 91 PHE A O 1
ATOM 599 N N . PHE A 1 92 ? 0.526 14.378 4.240 1.00 88.75 92 PHE A N 1
ATOM 600 C CA . PHE A 1 92 ? 1.155 15.612 3.760 1.00 88.75 92 PHE A CA 1
ATOM 601 C C . PHE A 1 92 ? 1.937 16.350 4.852 1.00 88.75 92 PHE A C 1
ATOM 603 O O . PHE A 1 92 ? 3.001 16.892 4.560 1.00 88.75 92 PHE A O 1
ATOM 610 N N . SER A 1 93 ? 1.483 16.326 6.109 1.00 86.81 93 SER A N 1
ATOM 611 C CA . SER A 1 93 ? 2.239 16.897 7.233 1.00 86.81 93 SER A CA 1
ATOM 612 C C . SER A 1 93 ? 3.543 16.146 7.505 1.00 86.81 93 SER A C 1
ATOM 614 O O . SER A 1 93 ? 4.501 16.747 7.979 1.00 86.81 93 SER A O 1
ATOM 616 N N . ASN A 1 94 ? 3.599 14.851 7.180 1.00 81.25 94 ASN A N 1
ATOM 617 C CA . ASN A 1 94 ? 4.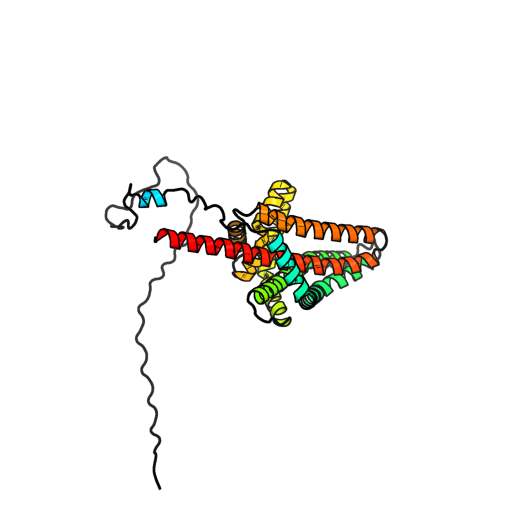762 13.994 7.405 1.00 81.25 94 ASN A CA 1
ATOM 618 C C . ASN A 1 94 ? 5.349 13.449 6.089 1.00 81.25 94 ASN A C 1
ATOM 620 O O . ASN A 1 94 ? 5.950 12.372 6.056 1.00 81.25 94 ASN A O 1
ATOM 624 N N . LEU A 1 95 ? 5.177 14.197 4.991 1.00 84.69 95 LEU A N 1
ATOM 625 C CA . LEU A 1 95 ? 5.517 13.728 3.648 1.00 84.69 95 LEU A CA 1
ATOM 626 C C . LEU A 1 95 ? 6.999 13.382 3.541 1.00 84.69 95 LEU A C 1
ATOM 628 O O . LEU A 1 95 ? 7.339 12.306 3.065 1.00 84.69 95 LEU A O 1
ATOM 632 N N . LEU A 1 96 ? 7.881 14.260 4.022 1.00 84.75 96 LEU A N 1
ATOM 633 C CA . LEU A 1 96 ? 9.324 14.065 3.913 1.00 84.75 96 LEU A CA 1
ATOM 634 C C . LEU A 1 96 ? 9.814 12.772 4.600 1.00 84.75 96 LEU A C 1
ATOM 636 O O . LEU A 1 96 ? 10.426 11.954 3.913 1.00 84.75 96 LEU A O 1
ATOM 640 N N . PRO A 1 97 ? 9.544 12.518 5.898 1.00 81.56 97 PRO A N 1
ATOM 641 C CA . PRO A 1 97 ? 9.990 11.283 6.544 1.00 81.56 97 PRO A CA 1
ATOM 642 C C . PRO A 1 97 ? 9.342 10.027 5.948 1.00 81.56 97 PRO A C 1
ATOM 644 O O . PRO A 1 97 ? 10.028 9.015 5.811 1.00 81.56 97 PRO A O 1
ATOM 647 N N . PHE A 1 98 ? 8.066 10.064 5.543 1.00 83.00 98 PHE A N 1
ATOM 648 C CA . PHE A 1 98 ? 7.421 8.906 4.909 1.00 83.00 98 PHE A CA 1
ATOM 649 C C . PHE A 1 98 ? 7.971 8.624 3.513 1.00 83.00 98 PHE A C 1
ATOM 651 O O . PHE A 1 98 ? 8.241 7.466 3.190 1.00 83.00 98 PHE A O 1
ATOM 658 N N . VAL A 1 99 ? 8.193 9.657 2.702 1.00 86.12 99 VAL A N 1
ATOM 659 C CA . VAL A 1 99 ? 8.784 9.520 1.367 1.00 86.12 99 VAL A CA 1
ATOM 660 C C . VAL A 1 99 ? 10.221 9.034 1.464 1.00 86.12 99 VAL A C 1
ATOM 662 O O . VAL A 1 99 ? 10.566 8.096 0.755 1.00 86.12 99 VAL A O 1
ATOM 665 N N . LEU A 1 100 ? 11.040 9.589 2.362 1.00 85.81 100 LEU A N 1
ATOM 666 C CA . LEU A 1 100 ? 12.418 9.134 2.562 1.00 85.81 100 LEU A CA 1
ATOM 667 C C . LEU A 1 100 ? 12.471 7.680 3.026 1.00 85.81 100 LEU A C 1
ATOM 669 O O . LEU A 1 100 ? 13.199 6.882 2.444 1.00 85.81 100 LEU A O 1
ATOM 673 N N . LEU A 1 101 ? 11.668 7.313 4.026 1.00 83.44 101 LEU A N 1
ATOM 674 C CA . LEU A 1 101 ? 11.616 5.940 4.520 1.00 83.44 101 LEU A CA 1
ATOM 675 C C . LEU A 1 101 ? 11.182 4.967 3.414 1.00 83.44 101 LEU A C 1
ATOM 677 O O . LEU A 1 101 ? 11.815 3.933 3.212 1.00 83.44 101 LEU A O 1
ATOM 681 N N . THR A 1 102 ? 10.140 5.317 2.658 1.00 84.88 102 THR A N 1
ATOM 682 C CA . THR A 1 102 ? 9.642 4.480 1.556 1.00 84.88 102 THR A CA 1
ATOM 683 C C . THR A 1 102 ? 10.658 4.402 0.417 1.00 84.88 102 THR A C 1
ATOM 685 O O . THR A 1 102 ? 10.867 3.328 -0.141 1.00 84.88 102 THR A O 1
ATOM 688 N N . ALA A 1 103 ? 11.334 5.508 0.097 1.00 87.19 103 ALA A N 1
ATOM 689 C CA . ALA A 1 103 ? 12.369 5.560 -0.928 1.00 87.19 103 ALA A CA 1
ATOM 690 C C . ALA A 1 103 ? 13.571 4.693 -0.553 1.00 87.19 103 ALA A C 1
ATOM 692 O O . ALA A 1 103 ? 14.040 3.938 -1.394 1.00 87.19 103 ALA A O 1
ATOM 693 N N . VAL A 1 104 ? 14.025 4.726 0.702 1.00 86.69 104 VAL A N 1
ATOM 694 C CA . VAL A 1 104 ? 15.117 3.863 1.181 1.00 86.69 104 VAL A CA 1
ATOM 695 C C . VAL A 1 104 ? 14.735 2.383 1.074 1.00 86.69 104 VAL A C 1
ATOM 697 O O . VAL A 1 104 ? 15.545 1.576 0.622 1.00 86.69 104 VAL A O 1
ATOM 700 N N . ILE A 1 105 ? 13.495 2.022 1.421 1.00 84.31 105 ILE A N 1
ATOM 701 C CA . ILE A 1 105 ? 13.016 0.630 1.354 1.00 84.31 105 ILE A CA 1
ATOM 702 C C . ILE A 1 105 ? 12.825 0.156 -0.097 1.00 84.31 105 ILE A C 1
ATOM 704 O O . ILE A 1 105 ? 13.121 -0.997 -0.411 1.00 84.31 105 ILE A O 1
ATOM 708 N N . LEU A 1 106 ? 12.336 1.021 -0.992 1.00 86.38 106 LEU A N 1
ATOM 709 C CA . LEU A 1 106 ? 12.064 0.681 -2.394 1.00 86.38 106 LEU A CA 1
ATOM 710 C C . LEU A 1 106 ? 13.259 0.915 -3.333 1.00 86.38 106 LEU A C 1
ATOM 712 O O . LEU A 1 106 ? 13.233 0.424 -4.462 1.00 86.38 106 LEU A O 1
ATOM 716 N N . ALA A 1 107 ? 14.303 1.630 -2.908 1.00 86.81 107 ALA A N 1
ATOM 717 C CA . ALA A 1 107 ? 15.463 1.936 -3.747 1.00 86.81 107 ALA A CA 1
ATOM 718 C C . ALA A 1 107 ? 16.115 0.680 -4.355 1.00 86.81 107 ALA A C 1
ATOM 720 O O . ALA A 1 107 ? 16.294 0.665 -5.575 1.00 86.81 107 ALA A O 1
ATOM 721 N N . PRO A 1 108 ? 16.392 -0.404 -3.596 1.00 85.56 108 PRO A N 1
ATOM 722 C CA . PRO A 1 108 ? 16.977 -1.619 -4.166 1.00 85.56 108 PRO A CA 1
ATOM 723 C C . PRO A 1 108 ? 16.107 -2.231 -5.271 1.00 85.56 108 PRO A C 1
ATOM 725 O O . PRO A 1 108 ? 16.615 -2.663 -6.304 1.00 85.56 108 PRO A O 1
ATOM 728 N N . LEU A 1 109 ? 14.785 -2.207 -5.084 1.00 85.88 109 LEU A N 1
ATOM 729 C CA . LEU A 1 109 ? 13.819 -2.711 -6.056 1.00 85.88 109 LEU A CA 1
ATOM 730 C C . LEU A 1 109 ? 13.836 -1.894 -7.350 1.00 85.88 109 LEU A C 1
ATOM 732 O O . LEU A 1 109 ? 13.826 -2.468 -8.439 1.00 85.88 109 LEU A O 1
ATOM 736 N N . TYR A 1 110 ? 13.868 -0.565 -7.247 1.00 86.44 110 TYR A N 1
ATOM 737 C CA . TYR A 1 110 ? 13.853 0.310 -8.421 1.00 86.44 110 TYR A CA 1
ATOM 738 C C . TYR A 1 110 ? 15.180 0.308 -9.181 1.00 86.44 110 TYR A C 1
ATOM 740 O O . TYR A 1 110 ? 15.166 0.335 -10.413 1.00 86.44 110 TYR A O 1
ATOM 748 N N . ILE A 1 111 ? 16.307 0.187 -8.473 1.00 86.62 111 ILE A N 1
ATOM 749 C CA . ILE A 1 111 ? 17.630 -0.014 -9.081 1.00 86.62 111 ILE A CA 1
ATOM 750 C C . ILE A 1 111 ? 17.644 -1.324 -9.873 1.00 86.62 111 ILE A C 1
ATOM 752 O O . ILE A 1 111 ? 18.022 -1.334 -11.046 1.00 86.62 111 ILE A O 1
ATOM 756 N N . LEU A 1 112 ? 17.165 -2.417 -9.269 1.00 84.88 112 LEU A N 1
ATOM 757 C CA . LEU A 1 112 ? 17.079 -3.711 -9.941 1.00 84.88 112 LEU A CA 1
ATOM 758 C C . LEU A 1 112 ? 16.137 -3.661 -11.155 1.00 84.88 112 LEU A C 1
ATOM 760 O O . LEU A 1 112 ? 16.458 -4.219 -12.203 1.00 84.88 112 LEU A O 1
ATOM 764 N N . ARG A 1 113 ? 15.004 -2.950 -11.053 1.00 85.62 113 ARG A N 1
ATOM 765 C CA . ARG A 1 113 ? 14.080 -2.747 -12.182 1.00 85.62 113 ARG A CA 1
ATOM 766 C C . ARG A 1 113 ? 14.751 -2.025 -13.344 1.00 85.62 113 ARG A C 1
ATOM 768 O O . ARG A 1 113 ? 14.585 -2.451 -14.482 1.00 85.62 113 ARG A O 1
ATOM 775 N N . GLY A 1 114 ? 15.505 -0.963 -13.060 1.00 85.31 114 GLY A N 1
ATOM 776 C CA . GLY A 1 114 ? 16.276 -0.231 -14.068 1.00 85.31 114 GLY A CA 1
ATOM 777 C C . GLY A 1 114 ? 17.336 -1.103 -14.735 1.00 85.31 114 GLY A C 1
ATOM 778 O O . GLY A 1 114 ? 17.446 -1.098 -15.958 1.00 85.31 114 GLY A O 1
ATOM 779 N N . TYR A 1 115 ? 18.056 -1.906 -13.947 1.00 84.19 115 TYR A N 1
ATOM 780 C CA . TYR A 1 115 ? 19.053 -2.847 -14.457 1.00 84.19 115 TYR A CA 1
ATOM 781 C C . TYR A 1 115 ? 18.445 -3.878 -15.418 1.00 84.19 115 TYR A C 1
ATOM 783 O O . TYR A 1 115 ? 18.964 -4.076 -16.514 1.00 84.19 115 TYR A O 1
ATOM 791 N N . VAL A 1 116 ? 17.316 -4.490 -15.049 1.00 82.69 116 VAL A N 1
ATOM 792 C CA . VAL A 1 116 ? 16.629 -5.468 -15.909 1.00 82.69 116 VAL A CA 1
ATOM 793 C C . VAL A 1 116 ? 16.016 -4.806 -17.143 1.00 82.69 116 VAL A C 1
ATOM 795 O O . VAL A 1 116 ? 16.092 -5.370 -18.228 1.00 82.69 116 VAL A O 1
ATOM 798 N N . ALA A 1 117 ? 15.465 -3.596 -17.020 1.00 80.56 117 ALA A N 1
ATOM 799 C CA . ALA A 1 117 ? 14.919 -2.855 -18.159 1.00 80.56 117 ALA A CA 1
ATOM 800 C C . ALA A 1 117 ? 15.991 -2.438 -19.185 1.00 80.56 117 ALA A C 1
ATOM 802 O O . ALA A 1 117 ? 15.672 -2.251 -20.356 1.00 80.56 117 ALA A O 1
ATOM 803 N N . ALA A 1 118 ? 17.250 -2.296 -18.758 1.00 82.50 118 ALA A N 1
ATOM 804 C CA . ALA A 1 118 ? 18.381 -2.010 -19.638 1.00 82.50 118 ALA A CA 1
ATOM 805 C C . ALA A 1 118 ? 18.941 -3.262 -20.341 1.00 82.50 118 ALA A C 1
ATOM 807 O O . ALA A 1 118 ? 19.776 -3.132 -21.238 1.00 82.50 118 ALA A O 1
ATOM 808 N N . MET A 1 119 ? 18.511 -4.471 -19.954 1.00 79.94 119 MET A N 1
ATOM 809 C CA . MET A 1 119 ? 18.930 -5.698 -20.631 1.00 79.94 119 MET A CA 1
ATOM 810 C C . MET A 1 119 ? 18.277 -5.811 -22.017 1.00 79.94 119 MET A C 1
ATOM 812 O O . MET A 1 119 ? 17.084 -5.536 -22.159 1.00 79.94 119 MET A O 1
ATOM 816 N N . PRO A 1 120 ? 19.018 -6.265 -23.044 1.00 78.31 120 PRO A N 1
ATOM 817 C CA . PRO A 1 120 ? 18.446 -6.492 -24.364 1.00 78.31 120 PRO A CA 1
ATOM 818 C C . PRO A 1 120 ? 17.343 -7.560 -24.311 1.00 78.31 120 PRO A C 1
ATOM 820 O O . PRO A 1 120 ? 17.528 -8.657 -23.775 1.00 78.31 120 PRO A O 1
ATOM 823 N N . ALA A 1 121 ? 16.185 -7.229 -24.886 1.00 70.69 121 ALA A N 1
ATOM 824 C CA . ALA A 1 121 ? 15.035 -8.123 -24.952 1.00 70.69 121 ALA A CA 1
ATOM 825 C C . ALA A 1 121 ? 15.384 -9.407 -25.730 1.00 70.69 121 ALA A C 1
ATOM 827 O O . ALA A 1 121 ? 15.963 -9.347 -26.812 1.00 70.69 121 ALA A O 1
ATOM 828 N N . GLY A 1 122 ? 15.021 -10.572 -25.181 1.00 66.44 122 GLY A N 1
ATOM 829 C CA . GLY A 1 122 ? 15.228 -11.880 -25.821 1.00 66.44 122 GLY A CA 1
ATOM 830 C C . GLY A 1 122 ? 16.427 -12.687 -25.309 1.00 66.44 122 GLY A C 1
ATOM 831 O O . GLY A 1 122 ? 16.572 -13.852 -25.674 1.00 66.44 122 GLY A O 1
ATOM 832 N N . ALA A 1 123 ? 17.248 -12.134 -24.413 1.00 63.16 123 ALA A N 1
ATOM 833 C CA . ALA A 1 123 ? 18.300 -12.888 -23.739 1.00 63.16 123 ALA A CA 1
ATOM 834 C C . ALA A 1 123 ? 17.710 -13.771 -22.619 1.00 63.16 123 ALA A C 1
ATOM 836 O O . ALA A 1 123 ? 17.749 -13.406 -21.443 1.00 63.16 123 ALA A O 1
ATOM 837 N N . ALA A 1 124 ? 17.171 -14.945 -22.967 1.00 64.62 124 ALA A N 1
ATOM 838 C CA . ALA A 1 124 ? 16.783 -15.980 -22.001 1.00 64.62 124 ALA A CA 1
ATOM 839 C C . ALA A 1 124 ? 18.037 -16.632 -21.387 1.00 64.62 124 ALA A C 1
ATOM 841 O O . ALA A 1 124 ? 18.384 -17.779 -21.656 1.00 64.62 124 ALA A O 1
ATOM 842 N N . THR A 1 125 ? 18.766 -15.850 -20.596 1.00 77.38 125 THR A N 1
ATOM 843 C CA . THR A 1 125 ? 19.935 -16.299 -19.842 1.00 77.38 125 THR A CA 1
ATOM 844 C C . THR A 1 125 ? 19.504 -16.711 -18.433 1.00 77.38 125 THR A C 1
ATOM 846 O O . THR A 1 125 ? 18.541 -16.148 -17.903 1.00 77.38 125 THR A O 1
ATOM 849 N N . PRO A 1 126 ? 20.223 -17.631 -17.764 1.00 79.44 126 PRO A N 1
ATOM 850 C CA . PRO A 1 126 ? 19.984 -17.935 -16.351 1.00 79.44 126 PRO A CA 1
ATOM 851 C C . PRO A 1 126 ? 19.965 -16.674 -15.472 1.00 79.44 126 PRO A C 1
ATOM 853 O O . PRO A 1 126 ? 19.173 -16.573 -14.541 1.00 79.44 126 PRO A O 1
ATOM 856 N N . VAL A 1 127 ? 20.778 -15.670 -15.824 1.00 79.19 127 VAL A N 1
ATOM 857 C CA . VAL A 1 127 ? 20.832 -14.364 -15.152 1.00 79.19 127 VAL A CA 1
ATOM 858 C C . VAL A 1 127 ? 19.513 -13.596 -15.282 1.00 79.19 127 VAL A C 1
ATOM 860 O O . VAL A 1 127 ? 19.053 -13.037 -14.291 1.00 79.19 127 VAL A O 1
ATOM 863 N N . ALA A 1 128 ? 18.877 -13.598 -16.459 1.00 78.44 128 ALA A N 1
ATOM 864 C CA . ALA A 1 128 ? 17.581 -12.950 -16.674 1.00 78.44 128 ALA A CA 1
ATOM 865 C C . ALA A 1 128 ? 16.445 -13.640 -15.898 1.00 78.44 128 ALA A C 1
ATOM 867 O O . ALA A 1 128 ? 15.557 -12.976 -15.366 1.00 78.44 128 ALA A O 1
ATOM 868 N N . VAL A 1 129 ? 16.486 -14.972 -15.789 1.00 79.62 129 VAL A N 1
ATOM 869 C CA . VAL A 1 129 ? 15.502 -15.730 -14.997 1.00 79.62 129 VAL A CA 1
ATOM 870 C C . VAL A 1 129 ? 15.668 -15.431 -13.507 1.00 79.62 129 VAL A C 1
ATOM 872 O O . VAL A 1 129 ? 14.689 -15.131 -12.825 1.00 79.62 129 VAL A O 1
ATOM 875 N N . ILE A 1 130 ? 16.905 -15.451 -13.001 1.00 83.00 130 ILE A N 1
ATOM 876 C CA . ILE A 1 130 ? 17.197 -15.129 -11.598 1.00 83.00 130 ILE A CA 1
ATOM 877 C C . ILE A 1 130 ? 16.800 -13.681 -11.289 1.00 83.00 130 ILE A C 1
ATOM 879 O O . ILE A 1 130 ? 16.128 -13.441 -10.289 1.00 83.00 130 ILE A O 1
ATOM 883 N N . SER A 1 131 ? 17.150 -12.714 -12.141 1.00 80.25 131 SER A N 1
ATOM 884 C CA . SER A 1 131 ? 16.803 -11.307 -11.914 1.00 80.25 131 SER A CA 1
ATOM 885 C C . SER A 1 131 ? 15.292 -11.060 -11.960 1.00 80.25 131 SER A C 1
ATOM 887 O O . SER A 1 131 ? 14.788 -10.294 -11.140 1.00 80.25 131 SER A O 1
ATOM 889 N N . ALA A 1 132 ? 14.551 -11.754 -12.830 1.00 79.31 132 ALA A N 1
ATOM 890 C CA . ALA A 1 132 ? 13.090 -11.710 -12.859 1.00 79.31 132 ALA A CA 1
ATOM 891 C C . ALA A 1 132 ? 12.459 -12.294 -11.583 1.00 79.31 132 ALA A C 1
ATOM 893 O O . ALA A 1 132 ? 11.523 -11.705 -11.039 1.00 79.31 132 ALA A O 1
ATOM 894 N N . LEU A 1 133 ? 12.988 -13.410 -11.067 1.00 79.50 133 LEU A N 1
ATOM 895 C CA . LEU A 1 133 ? 12.532 -13.997 -9.802 1.00 79.50 133 LEU A CA 1
ATOM 896 C C . LEU A 1 133 ? 12.824 -13.083 -8.609 1.00 79.50 133 LEU A C 1
ATOM 898 O O . LEU A 1 133 ? 11.945 -12.874 -7.775 1.00 79.50 133 LEU A O 1
ATOM 902 N N . VAL A 1 134 ? 14.024 -12.500 -8.544 1.00 82.25 134 VAL A N 1
ATOM 903 C CA . VAL A 1 134 ? 14.380 -11.530 -7.497 1.00 82.25 134 VAL A CA 1
ATOM 904 C C . VAL A 1 134 ? 13.479 -10.300 -7.592 1.00 82.25 134 VAL A C 1
ATOM 906 O O . VAL A 1 134 ? 12.956 -9.860 -6.574 1.00 82.25 134 VAL A O 1
ATOM 909 N N . LEU A 1 135 ? 13.218 -9.786 -8.797 1.00 83.31 135 LEU A N 1
ATOM 910 C CA . LEU A 1 135 ? 12.283 -8.681 -9.006 1.00 83.31 135 LEU A CA 1
ATOM 911 C C . LEU A 1 135 ? 10.873 -9.004 -8.524 1.00 83.31 135 LEU A C 1
ATOM 913 O O . LEU A 1 135 ? 10.260 -8.171 -7.860 1.00 83.31 135 LEU A O 1
ATOM 917 N N . LEU A 1 136 ? 10.363 -10.192 -8.847 1.00 78.12 136 LEU A N 1
ATOM 918 C CA . LEU A 1 136 ? 9.046 -10.637 -8.405 1.00 78.12 136 LEU A CA 1
ATOM 919 C C . LEU A 1 136 ? 8.988 -10.726 -6.876 1.00 78.12 136 LEU A C 1
ATOM 921 O O . LEU A 1 136 ? 8.061 -10.198 -6.264 1.00 78.12 136 LEU A O 1
ATOM 925 N N . LEU A 1 137 ? 10.011 -11.312 -6.253 1.00 76.06 137 LEU A N 1
ATOM 926 C CA . LEU A 1 137 ? 10.102 -11.433 -4.801 1.00 76.06 137 LEU A CA 1
ATOM 927 C C . LEU A 1 137 ? 10.178 -10.055 -4.122 1.00 76.06 137 LEU A C 1
ATOM 929 O O . LEU A 1 137 ? 9.419 -9.776 -3.195 1.00 76.06 137 LEU A O 1
ATOM 933 N N . SER A 1 138 ? 11.047 -9.163 -4.607 1.00 77.25 138 SER A N 1
ATOM 934 C CA . SER A 1 138 ? 11.180 -7.797 -4.093 1.00 77.25 138 SER A CA 1
ATOM 935 C C . SER A 1 138 ? 9.899 -6.984 -4.288 1.00 77.25 138 SER A C 1
ATOM 937 O O . SER A 1 138 ? 9.527 -6.226 -3.394 1.00 77.25 138 SER A O 1
ATOM 939 N N . ALA A 1 139 ? 9.208 -7.143 -5.423 1.00 76.31 139 ALA A N 1
ATOM 940 C CA . ALA A 1 139 ? 7.952 -6.448 -5.716 1.00 76.31 139 ALA A CA 1
ATOM 941 C C . ALA A 1 139 ? 6.822 -6.827 -4.765 1.00 76.31 139 ALA A C 1
ATOM 943 O O . ALA A 1 139 ? 5.951 -6.002 -4.504 1.00 76.31 139 ALA A O 1
ATOM 944 N N . VAL A 1 140 ? 6.864 -8.036 -4.213 1.00 73.00 140 VAL A N 1
ATOM 945 C CA . VAL A 1 140 ? 5.954 -8.448 -3.149 1.00 73.00 140 VAL A CA 1
ATOM 946 C C . VAL A 1 140 ? 6.462 -7.934 -1.803 1.00 73.00 140 VAL A C 1
ATOM 948 O O . VAL A 1 140 ? 5.730 -7.254 -1.096 1.00 73.00 140 VAL A O 1
ATOM 951 N N . LEU A 1 141 ? 7.720 -8.198 -1.446 1.00 73.69 141 LEU A N 1
ATOM 952 C CA . LEU A 1 141 ? 8.247 -7.946 -0.100 1.00 73.69 141 LEU A CA 1
ATOM 953 C C . LEU A 1 141 ? 8.357 -6.460 0.258 1.00 73.69 141 LEU A C 1
ATOM 955 O O . LEU A 1 141 ? 7.850 -6.038 1.297 1.00 73.69 141 LEU A O 1
ATOM 959 N N . CYS A 1 142 ? 9.028 -5.659 -0.573 1.00 77.62 142 CYS A N 1
ATOM 960 C CA . CYS A 1 142 ? 9.404 -4.289 -0.218 1.00 77.62 142 CYS A CA 1
ATOM 961 C C . CYS A 1 142 ? 8.194 -3.383 0.096 1.00 77.62 142 CYS A C 1
ATOM 963 O O . CYS A 1 142 ? 8.263 -2.655 1.091 1.00 77.62 142 CYS A O 1
ATOM 965 N N . PRO A 1 143 ? 7.076 -3.430 -0.660 1.00 78.06 143 PRO A N 1
ATOM 966 C CA . PRO A 1 143 ? 5.879 -2.665 -0.321 1.00 78.06 143 PRO A CA 1
ATOM 967 C C . PRO A 1 143 ? 5.303 -3.029 1.047 1.00 78.06 143 PRO A C 1
ATOM 969 O O . PRO A 1 143 ? 4.986 -2.122 1.807 1.00 78.06 143 PRO A O 1
ATOM 972 N N . TYR A 1 144 ? 5.233 -4.315 1.412 1.00 77.75 144 TYR A N 1
ATOM 973 C CA . TYR A 1 144 ? 4.704 -4.730 2.719 1.00 77.75 144 TYR A CA 1
ATOM 974 C C . TYR A 1 144 ? 5.592 -4.284 3.885 1.00 77.75 144 TYR A C 1
ATOM 976 O O . TYR A 1 144 ? 5.075 -3.851 4.918 1.00 77.75 144 TYR A O 1
ATOM 984 N N . ILE A 1 145 ? 6.918 -4.318 3.708 1.00 74.31 145 ILE A N 1
ATOM 985 C CA . ILE A 1 145 ? 7.875 -3.785 4.693 1.00 74.31 145 ILE A CA 1
ATOM 986 C C . ILE A 1 145 ? 7.626 -2.286 4.902 1.00 74.31 145 ILE A C 1
ATOM 988 O O . ILE A 1 145 ? 7.500 -1.820 6.038 1.00 74.31 145 ILE A O 1
ATOM 992 N N . ALA A 1 146 ? 7.505 -1.534 3.806 1.00 80.00 146 ALA A N 1
ATOM 993 C CA . ALA A 1 146 ? 7.217 -0.108 3.858 1.00 80.00 146 ALA A CA 1
ATOM 994 C C . ALA A 1 146 ? 5.844 0.173 4.488 1.00 80.00 146 ALA A C 1
ATOM 996 O O . ALA A 1 146 ? 5.742 1.034 5.360 1.00 80.00 146 ALA A O 1
ATOM 997 N N . THR A 1 147 ? 4.803 -0.593 4.147 1.00 80.44 147 THR A N 1
ATOM 998 C CA . THR A 1 147 ? 3.476 -0.466 4.763 1.00 80.44 147 THR A CA 1
ATOM 999 C C . THR A 1 147 ? 3.531 -0.677 6.275 1.00 80.44 147 THR A C 1
ATOM 1001 O O . THR A 1 147 ? 2.963 0.132 7.009 1.00 80.44 147 THR A O 1
ATOM 1004 N N . GLY A 1 148 ? 4.242 -1.697 6.767 1.00 76.88 148 GLY A N 1
ATOM 1005 C CA . GLY A 1 148 ? 4.404 -1.940 8.206 1.00 76.88 148 GLY A CA 1
ATOM 1006 C C . GLY A 1 148 ? 5.141 -0.806 8.927 1.00 76.88 148 GLY A C 1
ATOM 1007 O O . GLY A 1 148 ? 4.677 -0.320 9.963 1.00 76.88 148 GLY A O 1
ATOM 1008 N N . ALA A 1 149 ? 6.249 -0.331 8.351 1.00 76.94 149 ALA A N 1
ATOM 1009 C CA . ALA A 1 149 ? 7.036 0.773 8.901 1.00 76.94 149 ALA A CA 1
ATOM 1010 C C . ALA A 1 149 ? 6.243 2.094 8.956 1.00 76.94 149 ALA A C 1
ATOM 1012 O O . ALA A 1 149 ? 6.243 2.778 9.983 1.00 76.94 149 ALA A O 1
ATOM 1013 N N . ILE A 1 150 ? 5.517 2.429 7.883 1.00 80.75 150 ILE A N 1
ATOM 1014 C CA . ILE A 1 150 ? 4.684 3.639 7.812 1.00 80.75 150 ILE A CA 1
ATOM 1015 C C . ILE A 1 150 ? 3.511 3.535 8.784 1.00 80.75 150 ILE A C 1
ATOM 1017 O O . ILE A 1 150 ? 3.253 4.478 9.523 1.00 80.75 150 ILE A O 1
ATOM 1021 N N . THR A 1 151 ? 2.844 2.381 8.855 1.00 79.69 151 THR A N 1
ATOM 1022 C CA . THR A 1 151 ? 1.744 2.141 9.803 1.00 79.69 151 THR A CA 1
ATOM 1023 C C . THR A 1 151 ? 2.191 2.384 11.246 1.00 79.69 151 THR A C 1
ATOM 1025 O O . THR A 1 151 ? 1.501 3.058 12.013 1.00 79.69 151 THR A O 1
ATOM 1028 N N . TYR A 1 152 ? 3.381 1.902 11.617 1.00 76.50 152 TYR A N 1
ATOM 1029 C CA . TYR A 1 152 ? 3.958 2.167 12.933 1.00 76.50 152 TYR A CA 1
ATOM 1030 C C . TYR A 1 152 ? 4.234 3.663 13.165 1.00 76.50 152 TYR A C 1
ATOM 1032 O O . TYR A 1 152 ? 3.863 4.189 14.219 1.00 76.50 152 TYR A O 1
ATOM 1040 N N . GLY A 1 153 ? 4.826 4.353 12.184 1.00 72.88 153 GLY A N 1
ATOM 1041 C CA . GLY A 1 153 ? 5.054 5.801 12.235 1.00 72.88 153 GLY A CA 1
ATOM 1042 C C . GLY A 1 153 ? 3.758 6.599 12.410 1.00 72.88 153 GLY A C 1
ATOM 1043 O O . GLY A 1 153 ? 3.661 7.428 13.314 1.00 72.88 153 GLY A O 1
ATOM 1044 N N . VAL A 1 154 ? 2.723 6.274 11.630 1.00 78.56 154 VAL A N 1
ATOM 1045 C CA . VAL A 1 154 ? 1.388 6.887 11.727 1.00 78.56 154 VAL A CA 1
ATOM 1046 C C . VAL A 1 154 ? 0.788 6.667 13.114 1.00 78.56 154 VAL A C 1
ATOM 1048 O O . VAL A 1 154 ? 0.269 7.605 13.714 1.00 78.56 154 VAL A O 1
ATOM 1051 N N . PHE A 1 155 ? 0.914 5.469 13.691 1.00 76.62 155 PHE A N 1
ATOM 1052 C CA . PHE A 1 155 ? 0.431 5.231 15.051 1.00 76.62 155 PHE A CA 1
ATOM 1053 C C . PHE A 1 155 ? 1.174 6.024 16.122 1.00 76.62 155 PHE A C 1
ATOM 1055 O O . PHE A 1 155 ? 0.580 6.338 17.153 1.00 76.62 155 PHE A O 1
ATOM 1062 N N . GLN A 1 156 ? 2.469 6.284 15.964 1.00 74.88 156 GLN A N 1
ATOM 1063 C CA . GLN A 1 156 ? 3.200 7.118 16.921 1.00 74.88 156 GLN A CA 1
ATOM 1064 C C . GLN A 1 156 ? 2.779 8.583 16.817 1.00 74.88 156 GLN A C 1
ATOM 1066 O O . GLN A 1 156 ? 2.527 9.211 17.844 1.00 74.88 156 GLN A O 1
ATOM 1071 N N . GLN A 1 157 ? 2.572 9.070 15.594 1.00 75.62 157 GLN A N 1
ATOM 1072 C CA . GLN A 1 157 ? 2.059 10.413 15.345 1.00 75.62 157 GLN A CA 1
ATOM 1073 C C . GLN A 1 157 ? 0.635 10.594 15.894 1.00 75.62 157 GLN A C 1
ATOM 1075 O O . GLN A 1 157 ? 0.357 11.578 16.573 1.00 75.62 157 GLN A O 1
ATOM 1080 N N . LEU A 1 158 ? -0.247 9.604 15.709 1.00 76.25 158 LEU A N 1
ATOM 1081 C CA . LEU A 1 158 ? -1.590 9.586 16.313 1.00 76.25 158 LEU A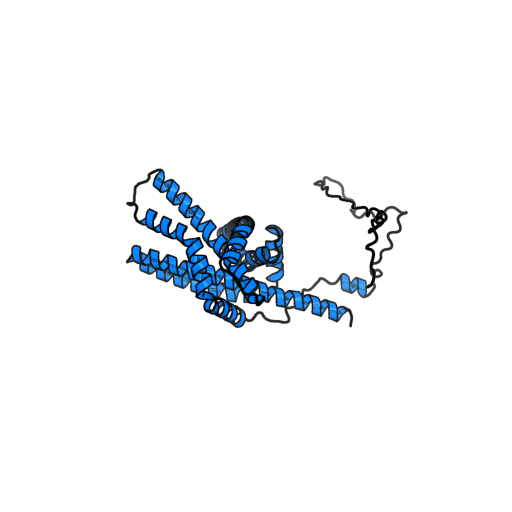 CA 1
ATOM 1082 C C . LEU A 1 158 ? -1.563 9.552 17.852 1.00 76.25 158 LEU A C 1
ATOM 1084 O O . LEU A 1 158 ? -2.543 9.929 18.486 1.00 76.25 158 LEU A O 1
ATOM 1088 N N . ARG A 1 159 ? -0.456 9.106 18.457 1.00 75.06 159 ARG A N 1
ATOM 1089 C CA . ARG A 1 159 ? -0.231 9.101 19.912 1.00 75.06 159 ARG A CA 1
ATOM 1090 C C . ARG A 1 159 ? 0.526 10.338 20.412 1.00 75.06 159 ARG A C 1
ATOM 1092 O O . ARG A 1 159 ? 0.837 10.393 21.598 1.00 75.06 159 ARG A O 1
ATOM 1099 N N . GLY A 1 160 ? 0.838 11.297 19.536 1.00 70.38 160 GLY A N 1
ATOM 1100 C CA . GLY A 1 160 ? 1.560 12.522 19.888 1.00 70.38 160 GLY A CA 1
ATOM 1101 C C . GLY A 1 160 ? 3.024 12.305 20.283 1.00 70.38 160 GLY A C 1
ATOM 1102 O O . GLY A 1 160 ? 3.561 13.103 21.043 1.00 70.38 160 GLY A O 1
ATOM 1103 N N . LYS A 1 161 ? 3.664 11.217 19.827 1.00 69.81 161 LYS A N 1
ATOM 1104 C CA . LYS A 1 161 ? 5.089 10.948 20.086 1.00 69.81 161 LYS A CA 1
ATOM 1105 C C . LYS A 1 161 ? 5.949 11.286 18.872 1.00 69.81 161 LYS A C 1
ATOM 1107 O O . LYS A 1 161 ? 5.671 10.805 17.770 1.00 69.81 161 LYS A O 1
ATOM 1112 N N . ASP A 1 162 ? 7.033 12.022 19.104 1.00 59.91 162 ASP A N 1
ATOM 1113 C CA . ASP A 1 162 ? 8.068 12.266 18.100 1.00 59.91 162 ASP A CA 1
ATOM 1114 C C . ASP A 1 162 ? 8.741 10.950 17.718 1.00 59.91 162 ASP A C 1
ATOM 1116 O O . ASP A 1 162 ? 9.067 10.118 18.566 1.00 59.91 162 ASP A O 1
ATOM 1120 N N . THR A 1 163 ? 8.905 10.727 16.419 1.00 60.91 163 THR A N 1
ATOM 1121 C CA . THR A 1 163 ? 9.419 9.467 15.892 1.00 60.91 163 THR A CA 1
ATOM 1122 C C . THR A 1 163 ? 10.664 9.705 15.058 1.00 60.91 163 THR A C 1
ATOM 1124 O O . THR A 1 163 ? 10.620 10.438 14.071 1.00 60.91 163 THR A O 1
ATOM 1127 N N . THR A 1 164 ? 11.753 9.019 15.400 1.00 73.00 164 THR A N 1
ATOM 1128 C CA . THR A 1 164 ? 12.978 9.011 14.595 1.00 73.00 164 THR A CA 1
ATOM 1129 C C . THR A 1 164 ? 12.865 7.980 13.467 1.00 73.00 164 THR A C 1
ATOM 1131 O O . THR A 1 164 ? 12.322 6.890 13.654 1.00 73.00 164 THR A O 1
ATOM 1134 N N . ILE A 1 165 ? 13.415 8.287 12.285 1.00 71.06 165 ILE A N 1
ATOM 1135 C CA . ILE A 1 165 ? 13.404 7.395 11.104 1.00 71.06 165 ILE A CA 1
ATOM 1136 C C . ILE A 1 165 ? 13.986 6.007 11.438 1.00 71.06 165 ILE A C 1
ATOM 1138 O O . ILE A 1 165 ? 13.462 4.993 10.978 1.00 71.06 165 ILE A O 1
ATOM 1142 N N . GLY A 1 166 ? 15.022 5.955 12.283 1.00 68.06 166 GLY A N 1
ATOM 1143 C CA . GLY A 1 166 ? 15.646 4.710 12.741 1.00 68.06 166 GLY A CA 1
ATOM 1144 C C . GLY A 1 166 ? 14.702 3.801 13.534 1.00 68.06 166 GLY A C 1
ATOM 1145 O O . GLY A 1 166 ? 14.677 2.596 13.292 1.00 68.06 166 GLY A O 1
ATOM 1146 N N . ASP A 1 167 ? 13.861 4.365 14.405 1.00 72.19 167 ASP A N 1
ATOM 1147 C CA . ASP A 1 167 ? 12.890 3.591 15.188 1.00 72.19 167 ASP A CA 1
ATOM 1148 C C . ASP A 1 167 ? 11.791 3.007 14.298 1.00 72.19 167 ASP A C 1
ATOM 1150 O O . ASP A 1 167 ? 11.388 1.855 14.481 1.00 72.19 167 ASP A O 1
ATOM 1154 N N . CYS A 1 168 ? 11.337 3.773 13.298 1.00 71.12 168 CYS A N 1
ATOM 1155 C CA . CYS A 1 168 ? 10.414 3.277 12.277 1.00 71.12 168 CYS A CA 1
ATOM 1156 C C . CYS A 1 168 ? 11.020 2.140 11.463 1.00 71.12 168 CYS A C 1
ATOM 1158 O O . CYS A 1 168 ? 10.328 1.162 11.185 1.00 71.12 168 CYS A O 1
ATOM 1160 N N . LEU A 1 169 ? 12.294 2.258 11.085 1.00 69.12 169 LEU A N 1
ATOM 1161 C CA . LEU A 1 169 ? 12.965 1.253 10.271 1.00 69.12 169 LEU A CA 1
ATOM 1162 C C . LEU A 1 169 ? 13.206 -0.035 11.067 1.00 69.12 169 LEU A C 1
ATOM 1164 O O . LEU A 1 169 ? 12.878 -1.113 10.581 1.00 69.12 169 LEU A O 1
ATOM 1168 N N . GLY A 1 170 ? 13.686 0.069 12.310 1.00 73.06 170 GLY A N 1
ATOM 1169 C CA . GLY A 1 170 ? 13.896 -1.083 13.190 1.00 73.06 170 GLY A CA 1
ATOM 1170 C C . GLY A 1 170 ? 12.593 -1.809 13.532 1.00 73.06 170 GLY A C 1
ATOM 1171 O O . GLY A 1 170 ? 12.514 -3.034 13.445 1.00 73.06 170 GLY A O 1
ATOM 1172 N N . ARG A 1 171 ? 11.526 -1.066 13.853 1.00 71.19 171 ARG A N 1
ATOM 1173 C CA . ARG A 1 171 ? 10.191 -1.650 14.077 1.00 71.19 171 ARG A CA 1
ATOM 1174 C C . ARG A 1 171 ? 9.579 -2.218 12.803 1.00 71.19 171 ARG A C 1
ATOM 1176 O O . ARG A 1 171 ? 8.966 -3.280 12.871 1.00 71.19 171 ARG A O 1
ATOM 1183 N N . GLY A 1 172 ? 9.760 -1.534 11.676 1.00 68.56 172 GLY A N 1
ATOM 1184 C CA . GLY A 1 172 ? 9.368 -2.009 10.355 1.00 68.56 172 GLY A CA 1
ATOM 1185 C C . GLY A 1 172 ? 10.003 -3.359 10.049 1.00 68.56 172 GLY A C 1
ATOM 1186 O O . GLY A 1 172 ? 9.272 -4.290 9.728 1.00 68.56 172 GLY A O 1
ATOM 1187 N N . LEU A 1 173 ? 11.321 -3.488 10.263 1.00 71.00 173 LEU A N 1
ATOM 1188 C CA . LEU A 1 173 ? 12.081 -4.733 10.096 1.00 71.00 173 LEU A CA 1
ATOM 1189 C C . LEU A 1 173 ? 11.592 -5.860 11.019 1.00 71.00 173 LEU A C 1
ATOM 1191 O O . LEU A 1 173 ? 11.391 -6.985 10.567 1.00 71.00 173 LEU A O 1
ATOM 1195 N N . SER A 1 174 ? 11.348 -5.569 12.298 1.00 75.06 174 SER A N 1
ATOM 1196 C CA . SER A 1 174 ? 10.848 -6.575 13.250 1.00 75.06 174 SER A CA 1
ATOM 1197 C C . SER A 1 174 ? 9.423 -7.044 12.938 1.00 75.06 174 SER A C 1
ATOM 1199 O O . SER A 1 174 ? 9.053 -8.164 13.282 1.00 75.06 174 SER A O 1
ATOM 1201 N N . ALA A 1 175 ? 8.617 -6.207 12.281 1.00 69.44 175 ALA A N 1
ATOM 1202 C CA . ALA A 1 175 ? 7.267 -6.557 11.854 1.00 69.44 175 ALA A CA 1
ATOM 1203 C C . ALA A 1 175 ? 7.228 -7.288 10.498 1.00 69.44 175 ALA A C 1
ATOM 1205 O O . ALA A 1 175 ? 6.159 -7.748 10.105 1.00 69.44 175 ALA A O 1
ATOM 1206 N N . VAL A 1 176 ? 8.358 -7.440 9.792 1.00 69.00 176 VAL A N 1
ATOM 1207 C CA . VAL A 1 176 ? 8.372 -8.004 8.429 1.00 69.00 176 VAL A CA 1
ATOM 1208 C C . VAL A 1 176 ? 7.865 -9.431 8.394 1.00 69.00 176 VAL A C 1
ATOM 1210 O O . VAL A 1 176 ? 6.989 -9.713 7.593 1.00 69.00 176 VAL A O 1
ATOM 1213 N N . LEU A 1 177 ? 8.368 -10.324 9.250 1.00 74.12 177 LEU A N 1
ATOM 1214 C CA . LEU A 1 177 ? 7.932 -11.726 9.258 1.00 74.12 177 LEU A CA 1
ATOM 1215 C C . LEU A 1 177 ? 6.413 -11.880 9.463 1.00 74.12 177 LEU A C 1
ATOM 1217 O O . LEU A 1 177 ? 5.772 -12.522 8.628 1.00 74.12 177 LEU A O 1
ATOM 1221 N N . PRO A 1 178 ? 5.812 -11.307 10.524 1.00 77.62 178 PRO A N 1
ATOM 1222 C CA . PRO A 1 178 ? 4.377 -11.452 10.746 1.00 77.62 178 PRO A CA 1
ATOM 1223 C C . PRO A 1 178 ? 3.545 -10.746 9.665 1.00 77.62 178 PRO A C 1
ATOM 1225 O O . PRO A 1 178 ? 2.595 -11.343 9.156 1.00 77.62 178 PRO A O 1
ATOM 1228 N N . VAL A 1 179 ? 3.931 -9.533 9.240 1.00 75.50 179 VAL A N 1
ATOM 1229 C CA . VAL A 1 179 ? 3.225 -8.800 8.170 1.00 75.50 179 VAL A CA 1
ATOM 1230 C C . VAL A 1 179 ? 3.338 -9.532 6.835 1.00 75.50 179 VAL A C 1
ATOM 1232 O O . VAL A 1 179 ? 2.375 -9.550 6.077 1.00 75.50 179 VAL A O 1
ATOM 1235 N N . LEU A 1 180 ? 4.467 -10.184 6.554 1.00 74.00 180 LEU A N 1
ATOM 1236 C CA . LEU A 1 180 ? 4.655 -10.994 5.356 1.00 74.00 180 LEU A CA 1
ATOM 1237 C C . LEU A 1 180 ? 3.769 -12.240 5.377 1.00 74.00 180 LEU A C 1
ATOM 1239 O O . LEU A 1 180 ? 3.119 -12.537 4.378 1.00 74.00 180 LEU A O 1
ATOM 1243 N N . GLY A 1 181 ? 3.697 -12.941 6.511 1.00 77.75 181 GLY A N 1
ATOM 1244 C CA . GLY A 1 181 ? 2.780 -14.069 6.677 1.00 77.75 181 GLY A CA 1
ATOM 1245 C C . GLY A 1 181 ? 1.326 -13.654 6.440 1.00 77.75 181 GLY A C 1
ATOM 1246 O O . GLY A 1 181 ? 0.612 -14.304 5.676 1.00 77.75 181 GLY A O 1
ATOM 1247 N N . LEU A 1 182 ? 0.912 -12.520 7.017 1.00 78.94 182 LEU A N 1
ATOM 1248 C CA . LEU A 1 182 ? -0.412 -11.943 6.785 1.00 78.94 182 LEU A CA 1
ATOM 1249 C C . LEU A 1 182 ? -0.630 -11.569 5.321 1.00 78.94 182 LEU A C 1
ATOM 1251 O O . LEU A 1 182 ? -1.664 -11.907 4.755 1.00 78.94 182 LEU A O 1
ATOM 1255 N N . ALA A 1 183 ? 0.341 -10.898 4.709 1.00 73.62 183 ALA A N 1
ATOM 1256 C CA . ALA A 1 183 ? 0.282 -10.450 3.330 1.00 73.62 183 ALA A CA 1
ATOM 1257 C C . ALA A 1 183 ? 0.137 -11.617 2.354 1.00 73.62 183 ALA A C 1
ATOM 1259 O O . ALA A 1 183 ? -0.682 -11.542 1.441 1.00 73.62 183 ALA A O 1
ATOM 1260 N N . ILE A 1 184 ? 0.887 -12.704 2.553 1.00 79.19 184 ILE A N 1
ATOM 1261 C CA . ILE A 1 184 ? 0.790 -13.916 1.733 1.00 79.19 184 ILE A CA 1
ATOM 1262 C C . ILE A 1 184 ? -0.617 -14.503 1.862 1.00 79.19 184 ILE A C 1
ATOM 1264 O O . ILE A 1 184 ? -1.300 -14.665 0.852 1.00 79.19 184 ILE A O 1
ATOM 1268 N N . VAL A 1 185 ? -1.084 -14.748 3.089 1.00 82.81 185 VAL A N 1
ATOM 1269 C CA . VAL A 1 185 ? -2.417 -15.320 3.340 1.00 82.81 185 VAL A CA 1
ATOM 1270 C C . VAL A 1 185 ? -3.515 -14.434 2.747 1.00 82.81 185 VAL A C 1
ATOM 1272 O O . VAL A 1 185 ? -4.371 -14.919 2.010 1.00 82.81 185 VAL A O 1
ATOM 1275 N N . GLN A 1 186 ? -3.457 -13.127 2.996 1.00 76.88 186 GLN A N 1
ATOM 1276 C CA . GLN A 1 186 ? -4.412 -12.158 2.470 1.00 76.88 186 GLN A CA 1
ATOM 1277 C C . GLN A 1 186 ? -4.391 -12.126 0.937 1.00 76.88 186 GLN A C 1
ATOM 1279 O O . GLN A 1 186 ? -5.452 -12.164 0.319 1.00 76.88 186 GLN A O 1
ATOM 1284 N N . THR A 1 187 ? -3.210 -12.096 0.313 1.00 73.62 187 THR A N 1
ATOM 1285 C CA . THR A 1 187 ? -3.083 -12.056 -1.152 1.00 73.62 187 THR A CA 1
ATOM 1286 C C . THR A 1 187 ? -3.655 -13.320 -1.779 1.00 73.62 187 THR A C 1
ATOM 1288 O O . THR A 1 187 ? -4.443 -13.220 -2.715 1.00 73.62 187 THR A O 1
ATOM 1291 N N . PHE A 1 188 ? -3.323 -14.501 -1.248 1.00 79.00 188 PHE A N 1
ATOM 1292 C CA . PHE A 1 188 ? -3.846 -15.769 -1.758 1.00 79.00 188 PHE A CA 1
ATOM 1293 C C . PHE A 1 188 ? -5.366 -15.863 -1.620 1.00 79.00 188 PHE A C 1
ATOM 1295 O O . PHE A 1 188 ? -6.042 -16.225 -2.580 1.00 79.00 188 PHE A O 1
ATOM 1302 N N . LEU A 1 189 ? -5.917 -15.504 -0.459 1.00 79.69 189 LEU A N 1
ATOM 1303 C CA . LEU A 1 189 ? -7.358 -15.585 -0.217 1.00 79.69 189 LEU A CA 1
ATOM 1304 C C . LEU A 1 189 ? -8.146 -14.564 -1.048 1.00 79.69 189 LEU A C 1
ATOM 1306 O O . LEU A 1 189 ? -9.195 -14.903 -1.594 1.00 79.69 189 LEU A O 1
ATOM 1310 N N . VAL A 1 190 ? -7.641 -13.334 -1.188 1.00 74.94 190 VAL A N 1
ATOM 1311 C CA . VAL A 1 190 ? -8.272 -12.307 -2.033 1.00 74.94 190 VAL A CA 1
ATOM 1312 C C . VAL A 1 190 ? -8.157 -12.676 -3.511 1.00 74.94 190 VAL A C 1
ATOM 1314 O O . VAL A 1 190 ? -9.144 -12.554 -4.232 1.00 74.94 190 VAL A O 1
ATOM 1317 N N . ALA A 1 191 ? -7.003 -13.173 -3.967 1.00 72.19 191 ALA A N 1
ATOM 1318 C CA . ALA A 1 191 ? -6.822 -13.626 -5.345 1.00 72.19 191 ALA A CA 1
ATOM 1319 C C . ALA A 1 191 ? -7.756 -14.795 -5.677 1.00 72.19 191 ALA A C 1
ATOM 1321 O O . ALA A 1 191 ? -8.444 -14.756 -6.693 1.00 72.19 191 ALA A O 1
ATOM 1322 N N . LEU A 1 192 ? -7.846 -15.794 -4.796 1.00 77.75 192 LEU A N 1
ATOM 1323 C CA . LEU A 1 192 ? -8.759 -16.925 -4.961 1.00 77.75 192 LEU A CA 1
ATOM 1324 C C . LEU A 1 192 ? -10.222 -16.465 -4.947 1.00 77.75 192 LEU A C 1
ATOM 1326 O O . LEU A 1 192 ? -11.013 -16.920 -5.769 1.00 77.75 192 LEU A O 1
ATOM 1330 N N . GLY A 1 193 ? -10.558 -15.506 -4.080 1.00 78.44 193 GLY A N 1
ATOM 1331 C CA . GLY A 1 193 ? -11.858 -14.845 -4.063 1.00 78.44 193 GLY A CA 1
ATOM 1332 C C . GLY A 1 193 ? -12.183 -14.175 -5.397 1.00 78.44 193 GLY A C 1
ATOM 1333 O O . GLY A 1 193 ? -13.238 -14.451 -5.952 1.00 78.44 193 GLY A O 1
ATOM 1334 N N . LEU A 1 194 ? -11.272 -13.361 -5.938 1.00 74.12 194 LEU A N 1
ATOM 1335 C CA . LEU A 1 194 ? -11.446 -12.658 -7.215 1.00 74.12 194 LEU A CA 1
ATOM 1336 C C . LEU A 1 194 ? -11.545 -13.610 -8.414 1.00 74.12 194 LEU A C 1
ATOM 1338 O O . LEU A 1 194 ? -12.350 -13.358 -9.309 1.00 74.12 194 LEU A O 1
ATOM 1342 N N . VAL A 1 195 ? -10.757 -14.691 -8.425 1.00 78.12 195 VAL A N 1
ATOM 1343 C CA . VAL A 1 195 ? -10.799 -15.725 -9.474 1.00 78.12 195 VAL A CA 1
ATOM 1344 C C . VAL A 1 195 ? -12.114 -16.501 -9.423 1.00 78.12 195 VAL A C 1
ATOM 1346 O O . VAL A 1 195 ? -12.696 -16.775 -10.468 1.00 78.12 195 VAL A O 1
ATOM 1349 N N . ALA A 1 196 ? -12.599 -16.833 -8.223 1.00 80.25 196 ALA A N 1
ATOM 1350 C CA . ALA A 1 196 ? -13.866 -17.534 -8.058 1.00 80.25 196 ALA A CA 1
ATOM 1351 C C . ALA A 1 196 ? -15.062 -16.641 -8.424 1.00 80.25 196 ALA A C 1
ATOM 1353 O O . ALA A 1 196 ? -15.970 -17.101 -9.114 1.00 80.25 196 ALA A O 1
ATOM 1354 N N . CYS A 1 197 ? -15.077 -15.380 -7.968 1.00 81.75 197 CYS A N 1
ATOM 1355 C CA . CYS A 1 197 ? -16.050 -14.364 -8.371 1.00 81.75 197 CYS A CA 1
ATOM 1356 C C . CYS A 1 197 ? -15.624 -12.955 -7.891 1.00 81.75 197 CYS A C 1
ATOM 1358 O O . CYS A 1 197 ? -15.193 -12.755 -6.756 1.00 81.75 197 CYS A O 1
ATOM 1360 N N . LEU A 1 198 ? -15.810 -11.925 -8.722 1.00 81.25 198 LEU A N 1
ATOM 1361 C CA . LEU A 1 198 ? -15.365 -10.557 -8.409 1.00 81.25 198 LEU A CA 1
ATOM 1362 C C . LEU A 1 198 ? -15.968 -10.012 -7.093 1.00 81.25 198 LEU A C 1
ATOM 1364 O O . LEU A 1 198 ? -15.276 -9.383 -6.294 1.00 81.25 198 LEU A O 1
ATOM 1368 N N . ILE A 1 199 ? -17.254 -10.286 -6.849 1.00 82.50 199 ILE A N 1
ATOM 1369 C CA . ILE A 1 199 ? -18.004 -9.782 -5.687 1.00 82.50 199 ILE A CA 1
ATOM 1370 C C . ILE A 1 199 ? -17.454 -10.322 -4.351 1.00 82.50 199 ILE A C 1
ATOM 1372 O O . ILE A 1 199 ? -17.138 -9.504 -3.481 1.00 82.50 199 ILE A O 1
ATOM 1376 N N . PRO A 1 200 ? -17.300 -11.648 -4.135 1.00 73.44 200 PRO A N 1
ATOM 1377 C CA . PRO A 1 200 ? -16.7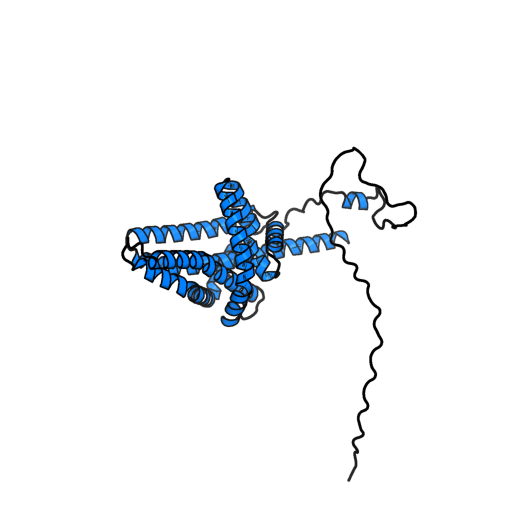18 -12.151 -2.895 1.00 73.44 200 PRO A CA 1
ATOM 1378 C C . PRO A 1 200 ? -15.278 -11.675 -2.703 1.00 73.44 200 PRO A C 1
ATOM 1380 O O . PRO A 1 200 ? -14.931 -11.315 -1.580 1.00 73.44 200 PRO A O 1
ATOM 1383 N N . GLY A 1 201 ? -14.471 -11.577 -3.768 1.00 74.69 201 GLY A N 1
ATOM 1384 C CA . GLY A 1 201 ? -13.114 -11.025 -3.679 1.00 74.69 201 GLY A CA 1
ATOM 1385 C C . GLY A 1 201 ? -13.079 -9.609 -3.089 1.00 74.69 201 GLY A C 1
ATOM 1386 O O . GLY A 1 201 ? -12.293 -9.335 -2.181 1.00 74.69 201 GLY A O 1
ATOM 1387 N N . ILE A 1 202 ? -13.990 -8.732 -3.525 1.00 78.50 202 ILE A N 1
ATOM 1388 C CA . ILE A 1 202 ? -14.118 -7.375 -2.971 1.00 78.50 202 ILE A CA 1
ATOM 1389 C C . ILE A 1 202 ? -14.575 -7.422 -1.508 1.00 78.50 202 ILE A C 1
ATOM 1391 O O . ILE A 1 202 ? -13.999 -6.735 -0.668 1.00 78.50 202 ILE A O 1
ATOM 1395 N N . LEU A 1 203 ? -15.562 -8.254 -1.161 1.00 78.00 203 LEU A N 1
ATOM 1396 C CA . LEU A 1 203 ? -16.024 -8.385 0.229 1.00 78.00 203 LEU A CA 1
ATOM 1397 C C . LEU A 1 203 ? -14.911 -8.868 1.173 1.00 78.00 203 LEU A C 1
ATOM 1399 O O . LEU A 1 203 ? -14.795 -8.357 2.286 1.00 78.00 203 LEU A O 1
ATOM 1403 N N . LEU A 1 204 ? -14.081 -9.814 0.734 1.00 78.06 204 LEU A N 1
ATOM 1404 C CA . LEU A 1 204 ? -12.901 -10.284 1.467 1.00 78.06 204 LEU A CA 1
ATOM 1405 C C . LEU A 1 204 ? -11.871 -9.159 1.655 1.00 78.06 204 LEU A C 1
ATOM 1407 O O . LEU A 1 204 ? -11.374 -8.961 2.764 1.00 78.06 204 LEU A O 1
ATOM 1411 N N . ALA A 1 205 ? -11.618 -8.361 0.615 1.00 73.75 205 ALA A N 1
ATOM 1412 C CA . ALA A 1 205 ? -10.735 -7.201 0.712 1.00 73.75 205 ALA A CA 1
ATOM 1413 C C . ALA A 1 205 ? -11.254 -6.152 1.714 1.00 73.75 205 ALA A C 1
ATOM 1415 O O . ALA A 1 205 ? -10.477 -5.637 2.518 1.00 73.75 205 ALA A O 1
ATOM 1416 N N . LEU A 1 206 ? -12.566 -5.885 1.733 1.00 80.31 206 LEU A N 1
ATOM 1417 C CA . LEU A 1 206 ? -13.189 -4.984 2.712 1.00 80.31 206 LEU A CA 1
ATOM 1418 C C . LEU A 1 206 ? -13.057 -5.512 4.143 1.00 80.31 206 LEU A C 1
ATOM 1420 O O . LEU A 1 206 ? -12.733 -4.753 5.053 1.00 80.31 206 LEU A O 1
ATOM 1424 N N . ARG A 1 207 ? -13.270 -6.818 4.331 1.00 80.19 207 ARG A N 1
ATOM 1425 C CA . ARG A 1 207 ? -13.166 -7.500 5.630 1.00 80.19 207 ARG A CA 1
ATOM 1426 C C . ARG A 1 207 ? -11.759 -7.445 6.225 1.00 80.19 207 ARG A C 1
ATOM 1428 O O . ARG A 1 207 ? -11.628 -7.484 7.444 1.00 80.19 207 ARG A O 1
ATOM 1435 N N . TRP A 1 208 ? -10.725 -7.360 5.388 1.00 82.19 208 TRP A N 1
ATOM 1436 C CA . TRP A 1 208 ? -9.322 -7.376 5.817 1.00 82.19 208 TRP A CA 1
ATOM 1437 C C . TRP A 1 208 ? -8.569 -6.068 5.569 1.00 82.19 208 TRP A C 1
ATOM 1439 O O . TRP A 1 208 ? -7.359 -6.007 5.781 1.00 82.19 208 TRP A O 1
ATOM 1449 N N . ALA A 1 209 ? -9.280 -4.996 5.220 1.00 76.94 209 ALA A N 1
ATOM 1450 C CA . ALA A 1 209 ? -8.721 -3.672 4.943 1.00 76.94 209 ALA A CA 1
ATOM 1451 C C . ALA A 1 209 ? -7.815 -3.119 6.059 1.00 76.94 209 ALA A C 1
ATOM 1453 O O . ALA A 1 209 ? -6.864 -2.386 5.795 1.00 76.94 209 ALA A O 1
ATOM 1454 N N . VAL A 1 210 ? -8.109 -3.481 7.310 1.00 83.38 210 VAL A N 1
ATOM 1455 C CA . VAL A 1 210 ? -7.392 -3.032 8.512 1.00 83.38 210 VAL A CA 1
ATOM 1456 C C . VAL A 1 210 ? -6.648 -4.168 9.224 1.00 83.38 210 VAL A C 1
ATOM 1458 O O . VAL A 1 210 ? -6.285 -4.042 10.391 1.00 83.38 210 VAL A O 1
ATOM 1461 N N . ALA A 1 211 ? -6.371 -5.278 8.530 1.00 81.56 211 ALA A N 1
ATOM 1462 C CA . ALA A 1 211 ? -5.679 -6.422 9.128 1.00 81.56 211 ALA A CA 1
ATOM 1463 C C . ALA A 1 211 ? -4.207 -6.109 9.450 1.00 81.56 211 ALA A C 1
ATOM 1465 O O . ALA A 1 211 ? -3.730 -6.430 10.535 1.00 81.56 211 ALA A O 1
ATOM 1466 N N . VAL A 1 212 ? -3.504 -5.420 8.543 1.00 79.94 212 VAL A N 1
ATOM 1467 C CA . VAL A 1 212 ? -2.110 -4.984 8.746 1.00 79.94 212 VAL A CA 1
ATOM 1468 C C . VAL A 1 212 ? -1.973 -4.051 9.961 1.00 79.94 212 VAL A C 1
ATOM 1470 O O . VAL A 1 212 ? -1.162 -4.346 10.841 1.00 79.94 212 VAL A O 1
ATOM 1473 N N . PRO A 1 213 ? -2.758 -2.960 10.089 1.00 81.19 213 PRO A N 1
ATOM 1474 C CA . PRO A 1 213 ? -2.692 -2.113 11.275 1.00 81.19 213 PRO A CA 1
ATOM 1475 C C . PRO A 1 213 ? -3.131 -2.822 12.560 1.00 81.19 213 PRO A C 1
ATOM 1477 O O . PRO A 1 213 ? -2.527 -2.555 13.597 1.00 81.19 213 PRO A O 1
ATOM 1480 N N . ALA A 1 214 ? -4.094 -3.752 12.514 1.00 83.62 214 ALA A N 1
ATOM 1481 C CA . ALA A 1 214 ? -4.462 -4.563 13.678 1.00 83.62 214 ALA A CA 1
ATOM 1482 C C . ALA A 1 214 ? -3.292 -5.437 14.156 1.00 83.62 214 ALA A C 1
ATOM 1484 O O . ALA A 1 214 ? -2.954 -5.417 15.339 1.00 83.62 214 ALA A O 1
ATOM 1485 N N . MET A 1 215 ? -2.604 -6.112 13.232 1.00 81.69 215 MET A N 1
ATOM 1486 C CA . MET A 1 215 ? -1.423 -6.920 13.542 1.00 81.69 215 MET A CA 1
ATOM 1487 C C . MET A 1 215 ? -0.294 -6.087 14.153 1.00 81.69 215 MET A C 1
ATOM 1489 O O . MET A 1 215 ? 0.296 -6.466 15.164 1.00 81.69 215 MET A O 1
ATOM 1493 N N . VAL A 1 216 ? 0.011 -4.931 13.557 1.00 79.06 216 VAL A N 1
ATOM 1494 C CA . VAL A 1 216 ? 1.101 -4.060 14.023 1.00 79.06 216 VAL A CA 1
ATOM 1495 C C . VAL A 1 216 ? 0.766 -3.413 15.372 1.00 79.06 216 VAL A C 1
ATOM 1497 O O . VAL A 1 216 ? 1.654 -3.255 16.216 1.00 79.06 216 VAL A O 1
ATOM 1500 N N . ALA A 1 217 ? -0.496 -3.033 15.589 1.00 78.75 217 ALA A N 1
ATOM 1501 C CA . ALA A 1 217 ? -0.939 -2.385 16.820 1.00 78.75 217 ALA A CA 1
ATOM 1502 C C . ALA A 1 217 ? -1.089 -3.369 17.987 1.00 78.75 217 ALA A C 1
ATOM 1504 O O . ALA A 1 217 ? -0.654 -3.059 19.096 1.00 78.75 217 ALA A O 1
ATOM 1505 N N . GLU A 1 218 ? -1.694 -4.532 17.745 1.00 82.31 218 GLU A N 1
ATOM 1506 C CA . GLU A 1 218 ? -2.056 -5.499 18.789 1.00 82.31 218 GLU A CA 1
ATOM 1507 C C . GLU A 1 218 ? -1.036 -6.644 18.925 1.00 82.31 218 GLU A C 1
ATOM 1509 O O . GLU A 1 218 ? -1.120 -7.416 19.873 1.00 82.31 218 GLU A O 1
ATOM 1514 N N . ARG A 1 219 ? -0.036 -6.732 18.030 1.00 78.31 219 ARG A N 1
ATOM 1515 C CA . ARG A 1 219 ? 0.989 -7.799 17.998 1.00 78.31 219 ARG A CA 1
ATOM 1516 C C . ARG A 1 219 ? 0.387 -9.210 17.996 1.00 78.31 219 ARG A C 1
ATOM 1518 O O . ARG A 1 219 ? 0.948 -10.133 18.582 1.00 78.31 219 ARG A O 1
ATOM 1525 N N . THR A 1 220 ? -0.760 -9.362 17.347 1.00 78.06 220 THR A N 1
ATOM 1526 C CA . THR A 1 220 ? -1.503 -10.619 17.269 1.00 78.06 220 THR A CA 1
ATOM 1527 C C . THR A 1 220 ? -1.005 -11.500 16.121 1.00 78.06 220 THR A C 1
ATOM 1529 O O . THR A 1 220 ? -0.332 -11.034 15.197 1.00 78.06 220 THR A O 1
ATOM 1532 N N . GLY A 1 221 ? -1.323 -12.796 16.180 1.00 82.25 221 GLY A N 1
ATOM 1533 C CA . GLY A 1 221 ? -1.051 -13.730 15.087 1.00 82.25 221 GLY A CA 1
ATOM 1534 C C . GLY A 1 221 ? -1.891 -13.436 13.837 1.00 82.25 221 GLY A C 1
ATOM 1535 O O . GLY A 1 221 ? -2.826 -12.636 13.865 1.00 82.25 221 GLY A O 1
ATOM 1536 N N . ILE A 1 222 ? -1.576 -14.116 12.730 1.00 83.25 222 ILE A N 1
ATOM 1537 C CA . ILE A 1 222 ? -2.237 -13.937 11.423 1.00 83.25 222 ILE A CA 1
ATOM 1538 C C . ILE A 1 222 ? -3.762 -14.119 11.527 1.00 83.25 222 ILE A C 1
ATOM 1540 O O . ILE A 1 222 ? -4.517 -13.248 11.097 1.00 83.25 222 ILE A O 1
ATOM 1544 N N . SER A 1 223 ? -4.222 -15.227 12.117 1.00 82.50 223 SER A N 1
ATOM 1545 C CA . SER A 1 223 ? -5.650 -15.558 12.254 1.00 82.50 223 SER A CA 1
ATOM 1546 C C . SER A 1 223 ? -6.406 -14.560 13.132 1.00 82.50 223 SER A C 1
ATOM 1548 O O . SER A 1 223 ? -7.517 -14.143 12.793 1.00 82.50 223 SER A O 1
ATOM 1550 N N . ASP A 1 224 ? -5.788 -14.141 14.232 1.00 83.81 224 ASP A N 1
ATOM 1551 C CA . ASP A 1 224 ? -6.380 -13.207 15.188 1.00 83.81 224 ASP A CA 1
ATOM 1552 C C . ASP A 1 224 ? -6.480 -11.805 14.589 1.00 83.81 224 ASP A C 1
ATOM 1554 O O . ASP A 1 224 ? -7.515 -11.153 14.710 1.00 83.81 224 ASP A O 1
ATOM 1558 N N . SER A 1 225 ? -5.454 -11.368 13.850 1.00 82.31 225 SER A N 1
ATOM 1559 C CA . SER A 1 225 ? -5.462 -10.097 13.116 1.00 82.31 225 SER A CA 1
ATOM 1560 C C . SER A 1 225 ? -6.576 -10.039 12.067 1.00 82.31 225 SER A C 1
ATOM 1562 O O . SER A 1 225 ? -7.255 -9.017 11.938 1.00 82.31 225 SER A O 1
ATOM 1564 N N . LEU A 1 226 ? -6.797 -11.133 11.329 1.00 82.88 226 LEU A N 1
ATOM 1565 C CA . LEU A 1 226 ? -7.882 -11.222 10.348 1.00 82.88 226 LEU A CA 1
ATOM 1566 C C . LEU A 1 226 ? -9.250 -11.184 11.032 1.00 82.88 226 LEU A C 1
ATOM 1568 O O . LEU A 1 226 ? -10.106 -10.404 10.615 1.00 82.88 226 LEU A O 1
ATOM 1572 N N . SER A 1 227 ? -9.425 -11.962 12.104 1.00 82.94 227 SER A N 1
ATOM 1573 C CA . SER A 1 227 ? -10.667 -12.018 12.888 1.00 82.94 227 SER A CA 1
ATOM 1574 C C . SER A 1 227 ? -11.011 -10.654 13.489 1.00 82.94 227 SER A C 1
ATOM 1576 O O . SER A 1 227 ? -12.144 -10.177 13.365 1.00 82.94 227 SER A O 1
ATOM 1578 N N . ARG A 1 228 ? -10.007 -9.972 14.047 1.00 84.44 228 ARG A N 1
ATOM 1579 C CA . ARG A 1 228 ? -10.119 -8.612 14.580 1.00 84.44 228 ARG A CA 1
ATOM 1580 C C . ARG A 1 228 ? -10.504 -7.602 13.504 1.00 84.44 228 ARG A C 1
ATOM 1582 O O . ARG A 1 228 ? -11.400 -6.792 13.727 1.00 84.44 228 ARG A O 1
ATOM 1589 N N . SER A 1 229 ? -9.878 -7.672 12.331 1.00 84.56 229 SER A N 1
ATOM 1590 C CA . SER A 1 229 ? -10.209 -6.812 11.187 1.00 84.56 229 SER A CA 1
ATOM 1591 C C . SER A 1 229 ? -11.665 -6.991 10.745 1.00 84.56 229 SER A C 1
ATOM 1593 O O . SER A 1 229 ? -12.386 -6.010 10.551 1.00 84.56 229 SER A O 1
ATOM 1595 N N . THR A 1 230 ? -12.152 -8.236 10.702 1.00 82.56 230 THR A N 1
ATOM 1596 C CA . THR A 1 230 ? -13.566 -8.512 10.414 1.00 82.56 230 THR A CA 1
ATOM 1597 C C . THR A 1 230 ? -14.515 -7.961 11.464 1.00 82.56 230 THR A C 1
ATOM 1599 O O . THR A 1 230 ? -15.529 -7.379 11.095 1.00 82.56 230 THR A O 1
ATOM 1602 N N . PHE A 1 231 ? -14.184 -8.096 12.747 1.00 82.56 231 PHE A N 1
ATOM 1603 C CA . PHE A 1 231 ? -15.004 -7.558 13.831 1.00 82.56 231 PHE A CA 1
ATOM 1604 C C . PHE A 1 231 ? -15.096 -6.024 13.772 1.00 82.56 231 PHE A C 1
ATOM 1606 O O . PHE A 1 231 ? -16.172 -5.451 13.930 1.00 82.56 231 PHE A O 1
ATOM 1613 N N . LEU A 1 232 ? -13.980 -5.349 13.480 1.00 80.44 232 LEU A N 1
ATOM 1614 C CA . LEU A 1 232 ? -13.930 -3.887 13.384 1.00 80.44 232 LEU A CA 1
ATOM 1615 C C . LEU A 1 232 ? -14.662 -3.338 12.151 1.00 80.44 232 LEU A C 1
ATOM 1617 O O . LEU A 1 232 ? -15.205 -2.239 12.213 1.00 80.44 232 LEU A O 1
ATOM 1621 N N . THR A 1 233 ? -14.678 -4.080 11.042 1.00 83.38 233 THR A N 1
ATOM 1622 C CA . THR A 1 233 ? -15.319 -3.665 9.776 1.00 83.38 233 THR A CA 1
ATOM 1623 C C . THR A 1 233 ? -16.786 -4.088 9.666 1.00 83.38 233 THR A C 1
ATOM 1625 O O . THR A 1 233 ? -17.510 -3.643 8.770 1.00 83.38 233 THR A O 1
ATOM 1628 N N . GLU A 1 234 ? -17.259 -4.953 10.562 1.00 80.06 234 GLU A N 1
ATOM 1629 C CA . GLU A 1 234 ? -18.670 -5.306 10.662 1.00 80.06 234 GLU A CA 1
ATOM 1630 C C . GLU A 1 234 ? -19.499 -4.047 10.961 1.00 80.06 234 GLU A C 1
ATOM 1632 O O . GLU A 1 234 ? -19.096 -3.213 11.763 1.00 80.06 234 GLU A O 1
ATOM 1637 N N . GLY A 1 235 ? -20.645 -3.860 10.301 1.00 75.56 235 GLY A N 1
ATOM 1638 C CA . GLY A 1 235 ? -21.523 -2.695 10.511 1.00 75.56 235 GLY A CA 1
ATOM 1639 C C . GLY A 1 235 ? -21.135 -1.388 9.797 1.00 75.56 235 GLY A C 1
ATOM 1640 O O . GLY A 1 235 ? -22.014 -0.560 9.601 1.00 75.56 235 GLY A O 1
ATOM 1641 N N . SER A 1 236 ? -19.891 -1.221 9.334 1.00 80.56 236 SER A N 1
ATOM 1642 C CA . SER A 1 236 ? -19.399 -0.006 8.638 1.00 80.56 236 SER A CA 1
ATOM 1643 C C . SER A 1 236 ? -18.854 -0.288 7.227 1.00 80.56 236 SER A C 1
ATOM 1645 O O . SER A 1 236 ? -18.114 0.501 6.638 1.00 80.56 236 SER A O 1
ATOM 1647 N N . ARG A 1 237 ? -19.236 -1.431 6.635 1.00 79.75 237 ARG A N 1
ATOM 1648 C CA . ARG A 1 237 ? -18.703 -1.926 5.348 1.00 79.75 237 ARG A CA 1
ATOM 1649 C C . ARG A 1 237 ? -18.874 -0.937 4.191 1.00 79.75 237 ARG A C 1
ATOM 1651 O O . ARG A 1 237 ? -17.999 -0.868 3.335 1.00 79.75 237 ARG A O 1
ATOM 1658 N N . GLY A 1 238 ? -19.973 -0.179 4.165 1.00 82.19 238 GLY A N 1
ATOM 1659 C CA . GLY A 1 238 ? -20.228 0.830 3.130 1.00 82.19 238 GLY A CA 1
ATOM 1660 C C . GLY A 1 238 ? -19.279 2.029 3.216 1.00 82.19 238 GLY A C 1
ATOM 1661 O O . GLY A 1 238 ? -18.787 2.504 2.197 1.00 82.19 238 GLY A O 1
ATOM 1662 N N . GLU A 1 239 ? -18.956 2.471 4.429 1.00 85.19 239 GLU A N 1
ATOM 1663 C CA . GLU A 1 239 ? -18.048 3.597 4.668 1.00 85.19 239 GLU A CA 1
ATOM 1664 C C . GLU A 1 239 ? -16.594 3.179 4.406 1.00 85.19 239 GLU A C 1
ATOM 1666 O O . GLU A 1 239 ? -15.852 3.885 3.721 1.00 85.19 239 GLU A O 1
ATOM 1671 N N . VAL A 1 240 ? -16.214 1.974 4.856 1.00 86.38 240 VAL A N 1
ATOM 1672 C CA . VAL A 1 240 ? -14.927 1.337 4.525 1.00 86.38 240 VAL A CA 1
ATOM 1673 C C . VAL A 1 240 ? -14.771 1.193 3.010 1.00 86.38 240 VAL A C 1
ATOM 1675 O O . VAL A 1 240 ? -13.725 1.548 2.466 1.00 86.38 240 VAL A O 1
ATOM 1678 N N . PHE A 1 241 ? -15.818 0.733 2.316 1.00 87.62 241 PHE A N 1
ATOM 1679 C CA . PHE A 1 241 ? -15.830 0.663 0.857 1.00 87.62 241 PHE A CA 1
ATOM 1680 C C . PHE A 1 241 ? -15.653 2.042 0.227 1.00 87.62 241 PHE A C 1
ATOM 1682 O O . PHE A 1 241 ? -14.818 2.176 -0.657 1.00 87.62 241 PHE A O 1
ATOM 1689 N N . GLY A 1 242 ? -16.360 3.073 0.696 1.00 86.38 242 GLY A N 1
ATOM 1690 C CA . GLY A 1 242 ? -16.224 4.434 0.172 1.00 86.38 242 GLY A CA 1
ATOM 1691 C C . GLY A 1 242 ? -14.798 4.982 0.287 1.00 86.38 242 GLY A C 1
ATOM 1692 O O . GLY A 1 242 ? -14.247 5.480 -0.695 1.00 86.38 242 GLY A O 1
ATOM 1693 N N . VAL A 1 243 ? -14.161 4.831 1.453 1.00 88.88 243 VAL A N 1
ATOM 1694 C CA . VAL A 1 243 ? -12.765 5.257 1.666 1.00 88.88 243 VAL A CA 1
ATOM 1695 C C . VAL A 1 243 ? -11.811 4.499 0.737 1.00 88.88 243 VAL A C 1
ATOM 1697 O O . VAL A 1 243 ? -10.987 5.114 0.056 1.00 88.88 243 VAL A O 1
ATOM 1700 N N . LEU A 1 244 ? -11.930 3.170 0.679 1.00 87.25 244 LEU A N 1
ATOM 1701 C CA . LEU A 1 244 ? -11.069 2.334 -0.160 1.00 87.25 244 LEU A CA 1
ATOM 1702 C C . LEU A 1 244 ? -11.308 2.556 -1.650 1.00 87.25 244 LEU A C 1
ATOM 1704 O O . LEU A 1 244 ? -10.358 2.513 -2.423 1.00 87.25 244 LEU A O 1
ATOM 1708 N N . PHE A 1 245 ? -12.547 2.819 -2.052 1.00 89.75 245 PHE A N 1
ATOM 1709 C CA . PHE A 1 245 ? -12.900 3.119 -3.429 1.00 89.75 245 PHE A CA 1
ATOM 1710 C C . PHE A 1 245 ? -12.235 4.415 -3.884 1.00 89.75 245 PHE A C 1
ATOM 1712 O O . PHE A 1 245 ? -11.619 4.431 -4.943 1.00 89.75 245 PHE A O 1
ATOM 1719 N N . VAL A 1 246 ? -12.282 5.477 -3.075 1.00 91.88 246 VAL A N 1
ATOM 1720 C CA . VAL A 1 246 ? -11.631 6.752 -3.418 1.00 91.88 246 VAL A CA 1
ATOM 1721 C C . VAL A 1 246 ? -10.110 6.597 -3.484 1.00 91.88 246 VAL A C 1
ATOM 1723 O O . VAL A 1 246 ? -9.493 7.021 -4.463 1.00 91.88 246 VAL A O 1
ATOM 1726 N N . LEU A 1 247 ? -9.497 5.954 -2.483 1.00 89.44 247 LEU A N 1
ATOM 1727 C CA . LEU A 1 247 ? -8.050 5.706 -2.485 1.00 89.44 247 LEU A CA 1
ATOM 1728 C C . LEU A 1 247 ? -7.631 4.805 -3.655 1.00 89.44 247 LEU A C 1
ATOM 1730 O O . LEU A 1 247 ? -6.640 5.087 -4.325 1.00 89.44 247 LEU A O 1
ATOM 1734 N N . GLY A 1 248 ? -8.400 3.752 -3.927 1.00 88.12 248 GLY A N 1
ATOM 1735 C CA . GLY A 1 248 ? -8.166 2.822 -5.026 1.00 88.12 248 GLY A CA 1
ATOM 1736 C C . GLY A 1 248 ? -8.336 3.481 -6.393 1.00 88.12 248 GLY A C 1
ATOM 1737 O O . GLY A 1 248 ? -7.482 3.309 -7.255 1.00 88.12 248 GLY A O 1
ATOM 1738 N N . ALA A 1 249 ? -9.377 4.293 -6.587 1.00 91.62 249 ALA A N 1
ATOM 1739 C CA . ALA A 1 249 ? -9.605 5.036 -7.824 1.00 91.62 249 ALA A CA 1
ATOM 1740 C C . ALA A 1 249 ? -8.468 6.028 -8.106 1.00 91.62 249 ALA A C 1
ATOM 1742 O O . ALA A 1 249 ? -7.994 6.110 -9.239 1.00 91.62 249 ALA A O 1
ATOM 1743 N N . LEU A 1 250 ? -7.975 6.725 -7.075 1.00 92.12 250 LEU A N 1
ATOM 1744 C CA . LEU A 1 250 ? -6.814 7.608 -7.194 1.00 92.12 250 LEU A CA 1
ATOM 1745 C C . LEU A 1 250 ? -5.561 6.833 -7.631 1.00 92.12 250 LEU A C 1
ATOM 1747 O O . LEU A 1 250 ? -4.848 7.262 -8.538 1.00 92.12 250 LEU A O 1
ATOM 1751 N N . GLN A 1 251 ? -5.310 5.674 -7.017 1.00 90.75 251 GLN A N 1
ATOM 1752 C CA . GLN A 1 251 ? -4.165 4.822 -7.348 1.00 90.75 251 GLN A CA 1
ATOM 1753 C C . GLN A 1 251 ? -4.266 4.233 -8.758 1.00 90.75 251 GLN A C 1
ATOM 1755 O O . GLN A 1 251 ? -3.275 4.235 -9.491 1.00 90.75 251 GLN A O 1
ATOM 1760 N N . LEU A 1 252 ? -5.453 3.773 -9.162 1.00 90.50 252 LEU A N 1
ATOM 1761 C CA . LEU A 1 252 ? -5.710 3.266 -10.510 1.00 90.50 252 LEU A CA 1
ATOM 1762 C C . LEU A 1 252 ? -5.535 4.364 -11.558 1.00 90.50 252 LEU A C 1
ATOM 1764 O O . LEU A 1 252 ? -4.865 4.133 -12.562 1.00 90.50 252 LEU A O 1
ATOM 1768 N N . GLY A 1 253 ? -6.069 5.562 -11.312 1.00 92.62 253 GLY A N 1
ATOM 1769 C CA . GLY A 1 253 ? -5.897 6.708 -12.204 1.00 92.62 253 GLY A CA 1
ATOM 1770 C C . GLY A 1 253 ? -4.426 7.095 -12.370 1.00 92.62 253 GLY A C 1
ATOM 1771 O O . GLY A 1 253 ? -3.952 7.258 -13.495 1.00 92.62 253 GLY A O 1
ATOM 1772 N N . ALA A 1 254 ? -3.677 7.161 -11.264 1.00 92.19 254 ALA A N 1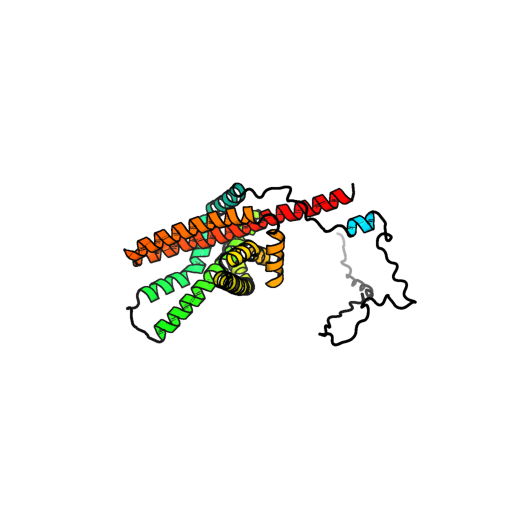
ATOM 1773 C CA . ALA A 1 254 ? -2.243 7.436 -11.297 1.00 92.19 254 ALA A CA 1
ATOM 1774 C C . ALA A 1 254 ? -1.464 6.344 -12.052 1.00 92.19 254 ALA A C 1
ATOM 1776 O O . ALA A 1 254 ? -0.648 6.658 -12.918 1.00 92.19 254 ALA A O 1
ATOM 1777 N N . GLY A 1 255 ? -1.750 5.065 -11.788 1.00 91.38 255 GLY A N 1
ATOM 1778 C CA . GLY A 1 255 ? -1.108 3.941 -12.476 1.00 91.38 255 GLY A CA 1
ATOM 1779 C C . GLY A 1 255 ? -1.418 3.886 -13.966 1.00 91.38 255 GLY A C 1
ATOM 1780 O O . GLY A 1 255 ? -0.525 3.639 -14.781 1.00 91.38 255 GLY A O 1
ATOM 1781 N N . PHE A 1 256 ? -2.660 4.183 -14.341 1.00 93.12 256 PHE A N 1
ATOM 1782 C CA . PHE A 1 256 ? -3.058 4.281 -15.737 1.00 93.12 256 PHE A CA 1
ATOM 1783 C C . PHE A 1 256 ? -2.306 5.412 -16.449 1.00 93.12 256 PHE A C 1
ATOM 1785 O O . PHE A 1 256 ? -1.750 5.191 -17.523 1.00 93.12 256 PHE A O 1
ATOM 1792 N N . ALA A 1 257 ? -2.189 6.587 -15.822 1.00 93.44 257 ALA A N 1
ATOM 1793 C CA . ALA A 1 257 ? -1.424 7.706 -16.371 1.00 93.44 257 ALA A CA 1
ATOM 1794 C C . ALA A 1 257 ? 0.058 7.350 -16.593 1.00 93.44 257 ALA A C 1
ATOM 1796 O O . ALA A 1 257 ? 0.601 7.619 -17.667 1.00 93.44 257 ALA A O 1
ATOM 1797 N N . VAL A 1 258 ? 0.706 6.683 -15.630 1.00 93.44 258 VAL A N 1
ATOM 1798 C CA . VAL A 1 258 ? 2.095 6.210 -15.787 1.00 93.44 258 VAL A CA 1
ATOM 1799 C C . VAL A 1 258 ? 2.214 5.174 -16.907 1.00 93.44 258 VAL A C 1
ATOM 1801 O O . VAL A 1 258 ? 3.172 5.210 -17.680 1.00 93.44 258 VAL A O 1
ATOM 1804 N N . THR A 1 259 ? 1.221 4.297 -17.055 1.00 90.12 259 THR A N 1
ATOM 1805 C CA . THR A 1 259 ? 1.187 3.298 -18.133 1.00 90.12 259 THR A CA 1
ATOM 1806 C C . THR A 1 259 ? 1.071 3.958 -19.509 1.00 90.12 259 THR A C 1
ATOM 1808 O O . THR A 1 259 ? 1.797 3.584 -20.426 1.00 90.12 259 THR A O 1
ATOM 1811 N N . LEU A 1 260 ? 0.235 4.991 -19.662 1.00 93.38 260 LEU A N 1
ATOM 1812 C CA . LEU A 1 260 ? 0.137 5.754 -20.914 1.00 93.38 260 LEU A CA 1
ATOM 1813 C C . LEU A 1 260 ? 1.464 6.424 -21.293 1.00 93.38 260 LEU A C 1
ATOM 1815 O O . LEU A 1 260 ? 1.833 6.465 -22.468 1.00 93.38 260 LEU A O 1
ATOM 1819 N N . VAL A 1 261 ? 2.200 6.927 -20.302 1.00 93.06 261 VAL A N 1
ATOM 1820 C CA . VAL A 1 261 ? 3.544 7.478 -20.505 1.00 93.06 261 VAL A CA 1
ATOM 1821 C C . VAL A 1 261 ? 4.529 6.386 -20.926 1.00 93.06 261 VAL A C 1
ATOM 1823 O O . VAL A 1 261 ? 5.348 6.632 -21.813 1.00 93.06 261 VAL A O 1
ATOM 1826 N N . ALA A 1 262 ? 4.428 5.183 -20.351 1.00 89.56 262 ALA A N 1
ATOM 1827 C CA . ALA A 1 262 ? 5.285 4.042 -20.682 1.00 89.56 262 ALA A CA 1
ATOM 1828 C C . ALA A 1 262 ? 5.209 3.645 -22.158 1.00 89.56 262 ALA A C 1
ATOM 1830 O O . ALA A 1 262 ? 6.228 3.276 -22.736 1.00 89.56 262 ALA A O 1
ATOM 1831 N N . LEU A 1 263 ? 4.037 3.798 -22.786 1.00 89.62 263 LEU A N 1
ATOM 1832 C CA . LEU A 1 263 ? 3.849 3.517 -24.213 1.00 89.62 263 LEU A CA 1
ATOM 1833 C C . LEU A 1 263 ? 4.679 4.436 -25.123 1.00 89.62 263 LEU A C 1
ATOM 1835 O O . LEU A 1 263 ? 5.022 4.039 -26.233 1.00 89.62 263 LEU A O 1
ATOM 1839 N N . LYS A 1 264 ? 4.985 5.663 -24.678 1.00 92.00 264 LYS A N 1
ATOM 1840 C CA . LYS A 1 264 ? 5.763 6.644 -25.456 1.00 92.00 264 LYS A CA 1
ATOM 1841 C C . LYS A 1 264 ? 7.220 6.732 -25.016 1.00 92.00 264 LYS A C 1
ATOM 1843 O O . LYS A 1 264 ? 8.100 6.867 -25.855 1.00 92.00 264 LYS A O 1
ATOM 1848 N N . ASN A 1 265 ? 7.464 6.708 -23.708 1.00 90.75 265 ASN A N 1
ATOM 1849 C CA . ASN A 1 265 ? 8.772 6.937 -23.102 1.00 90.75 265 ASN A CA 1
ATOM 1850 C C . ASN A 1 265 ? 8.993 5.955 -21.939 1.00 90.75 265 ASN A C 1
ATOM 1852 O O . ASN A 1 265 ? 8.678 6.287 -20.788 1.00 90.75 265 ASN A O 1
ATOM 1856 N N . PRO A 1 266 ? 9.571 4.766 -22.197 1.00 85.06 266 PRO A N 1
ATOM 1857 C CA . PRO A 1 266 ? 9.757 3.748 -21.165 1.00 85.06 266 PRO A CA 1
ATOM 1858 C C . PRO A 1 266 ? 10.666 4.241 -20.030 1.00 85.06 266 PRO A C 1
ATOM 1860 O O . PRO A 1 266 ? 10.358 4.027 -18.858 1.00 85.06 266 PRO A O 1
ATOM 1863 N N . THR A 1 267 ? 11.718 5.005 -20.340 1.00 86.75 267 THR A N 1
ATOM 1864 C CA . THR A 1 267 ? 12.636 5.562 -19.331 1.00 86.75 267 THR A CA 1
ATOM 1865 C C . THR A 1 267 ? 11.942 6.543 -18.386 1.00 86.75 267 THR A C 1
ATOM 1867 O O . THR A 1 267 ? 12.104 6.459 -17.170 1.00 86.75 267 THR A O 1
ATOM 1870 N N . LEU A 1 268 ? 11.119 7.448 -18.928 1.00 89.00 268 LEU A N 1
ATOM 1871 C CA . LEU A 1 268 ? 10.366 8.416 -18.127 1.00 89.00 268 LEU A CA 1
ATOM 1872 C C . LEU A 1 268 ? 9.339 7.693 -17.247 1.00 89.00 268 LEU A C 1
ATOM 1874 O O . LEU A 1 268 ? 9.182 8.027 -16.073 1.00 89.00 268 LEU A O 1
ATOM 1878 N N . SER A 1 269 ? 8.688 6.658 -17.783 1.00 90.00 269 SER A N 1
ATOM 1879 C CA . SER A 1 269 ? 7.719 5.865 -17.025 1.00 90.00 269 SER A CA 1
ATOM 1880 C C . SER A 1 269 ? 8.330 5.131 -15.836 1.00 90.00 269 SER A C 1
ATOM 1882 O O . SER A 1 269 ? 7.671 5.001 -14.808 1.00 90.00 269 SER A O 1
ATOM 1884 N N . LEU A 1 270 ? 9.601 4.723 -15.920 1.00 87.00 270 LEU A N 1
ATOM 1885 C CA . LEU A 1 270 ? 10.293 4.080 -14.805 1.00 87.00 270 LEU A CA 1
ATOM 1886 C C . LEU A 1 270 ? 10.429 5.051 -13.627 1.00 87.00 270 LEU A C 1
ATOM 1888 O O . LEU A 1 270 ? 10.058 4.704 -12.505 1.00 87.00 270 LEU A O 1
ATOM 1892 N N . ILE A 1 271 ? 10.858 6.287 -13.897 1.00 89.88 271 ILE A N 1
ATOM 1893 C CA . ILE A 1 271 ? 10.971 7.348 -12.886 1.00 89.88 271 ILE A CA 1
ATOM 1894 C C . ILE A 1 271 ? 9.592 7.660 -12.290 1.00 89.88 271 ILE A C 1
ATOM 1896 O O . ILE A 1 271 ? 9.427 7.662 -11.068 1.00 89.88 271 ILE A O 1
ATOM 1900 N N . LEU A 1 272 ? 8.582 7.857 -13.143 1.00 92.06 272 LEU A N 1
ATOM 1901 C CA . LEU A 1 272 ? 7.214 8.144 -12.704 1.00 92.06 272 LEU A CA 1
ATOM 1902 C C . LEU A 1 272 ? 6.601 7.001 -11.888 1.00 92.06 272 LEU A C 1
ATOM 1904 O O . LEU A 1 272 ? 5.919 7.271 -10.905 1.00 92.06 272 LEU A O 1
ATOM 1908 N N . SER A 1 273 ? 6.872 5.742 -12.238 1.00 90.06 273 SER A N 1
ATOM 1909 C CA . SER A 1 273 ? 6.392 4.575 -11.484 1.00 90.06 273 SER A CA 1
ATOM 1910 C C . SER A 1 273 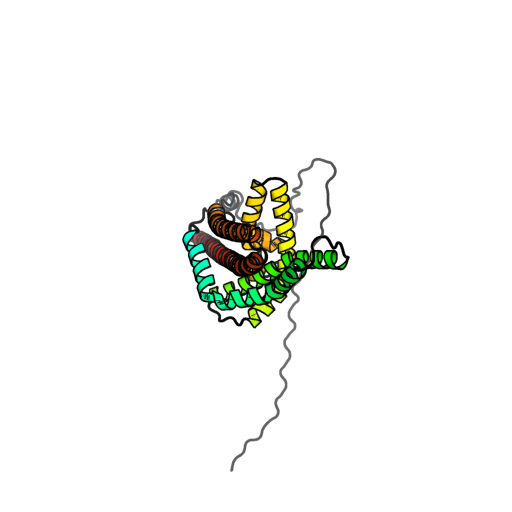? 7.013 4.496 -10.086 1.00 90.06 273 SER A C 1
ATOM 1912 O O . SER A 1 273 ? 6.319 4.167 -9.119 1.00 90.06 273 SER A O 1
ATOM 1914 N N . GLY A 1 274 ? 8.290 4.886 -9.968 1.00 88.94 274 GLY A N 1
ATOM 1915 C CA . GLY A 1 274 ? 8.988 5.059 -8.697 1.00 88.94 274 GLY A CA 1
ATOM 1916 C C . GLY A 1 274 ? 8.281 6.070 -7.814 1.00 88.94 274 GLY A C 1
ATOM 1917 O O . GLY A 1 274 ? 7.846 5.729 -6.715 1.00 88.94 274 GLY A O 1
ATOM 1918 N N . VAL A 1 275 ? 8.081 7.282 -8.336 1.00 90.56 275 VAL A N 1
ATOM 1919 C CA . VAL A 1 275 ? 7.374 8.355 -7.625 1.00 90.56 275 VAL A CA 1
ATOM 1920 C C . VAL A 1 275 ? 5.964 7.910 -7.242 1.00 90.56 275 VAL A C 1
ATOM 1922 O O . VAL A 1 275 ? 5.599 7.981 -6.071 1.00 90.56 275 VAL A O 1
ATOM 1925 N N . GLN A 1 276 ? 5.194 7.370 -8.188 1.00 91.62 276 GLN A N 1
ATOM 1926 C CA . GLN A 1 276 ? 3.841 6.864 -7.949 1.00 91.62 276 GLN A CA 1
ATOM 1927 C C . GLN A 1 276 ? 3.808 5.836 -6.809 1.00 91.62 276 GLN A C 1
ATOM 1929 O O . GLN A 1 276 ? 2.892 5.863 -5.984 1.00 91.62 276 GLN A O 1
ATOM 1934 N N . SER A 1 277 ? 4.798 4.946 -6.725 1.00 88.81 277 SER A N 1
ATOM 1935 C CA . SER A 1 277 ? 4.850 3.916 -5.681 1.00 88.81 277 SER A CA 1
ATOM 1936 C C . SER A 1 277 ? 5.060 4.498 -4.289 1.00 88.81 277 SER A C 1
ATOM 1938 O O . SER A 1 277 ? 4.464 3.997 -3.337 1.00 88.81 277 SER A O 1
ATOM 1940 N N . LEU A 1 278 ? 5.832 5.584 -4.165 1.00 89.00 278 LEU A N 1
ATOM 1941 C CA . LEU A 1 278 ? 6.022 6.287 -2.890 1.00 89.00 278 LEU A CA 1
ATOM 1942 C C . LEU A 1 278 ? 4.680 6.794 -2.347 1.00 89.00 278 LEU A C 1
ATOM 1944 O O . LEU A 1 278 ? 4.341 6.553 -1.188 1.00 89.00 278 LEU A O 1
ATOM 1948 N N . PHE A 1 279 ? 3.881 7.426 -3.212 1.00 89.44 279 PHE A N 1
ATOM 1949 C CA . PHE A 1 279 ? 2.541 7.898 -2.857 1.00 89.44 279 PHE A CA 1
ATOM 1950 C C . PHE A 1 279 ? 1.579 6.743 -2.588 1.00 89.44 279 PHE A C 1
ATOM 1952 O O . PHE A 1 279 ? 0.832 6.776 -1.615 1.00 89.44 279 PHE A O 1
ATOM 1959 N N . THR A 1 280 ? 1.619 5.704 -3.419 1.00 89.81 280 THR A N 1
ATOM 1960 C CA . THR A 1 280 ? 0.722 4.545 -3.321 1.00 89.81 280 THR A CA 1
ATOM 1961 C C . THR A 1 280 ? 0.896 3.820 -1.990 1.00 89.81 280 THR A C 1
ATOM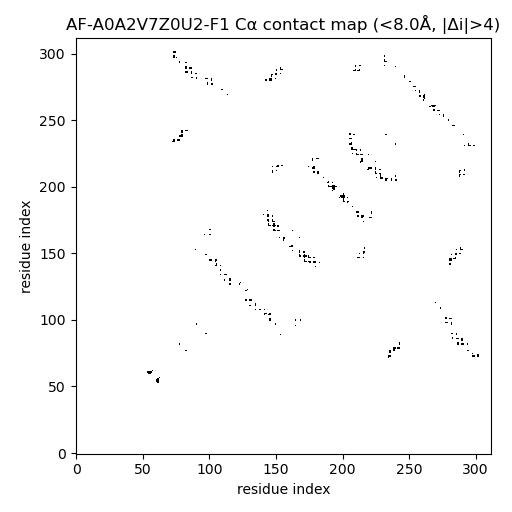 1963 O O . THR A 1 280 ? -0.079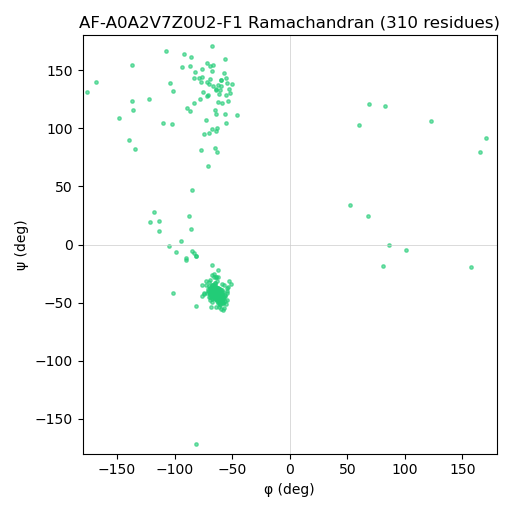 3.592 -1.272 1.00 89.81 280 THR A O 1
ATOM 1966 N N . VAL A 1 281 ? 2.137 3.497 -1.622 1.00 87.88 281 VAL A N 1
ATOM 1967 C CA . VAL A 1 281 ? 2.441 2.769 -0.385 1.00 87.88 281 VAL A CA 1
ATOM 1968 C C . VAL A 1 281 ? 2.153 3.639 0.839 1.00 87.88 281 VAL A C 1
ATOM 1970 O O . VAL A 1 281 ? 1.508 3.175 1.781 1.00 87.88 281 VAL A O 1
ATOM 1973 N N . GLY A 1 282 ? 2.561 4.912 0.811 1.00 88.62 282 GLY A N 1
ATOM 1974 C CA . GLY A 1 282 ? 2.361 5.835 1.926 1.00 88.62 282 GLY A CA 1
ATOM 1975 C C . GLY A 1 282 ? 0.894 6.172 2.198 1.00 88.62 282 GLY A C 1
ATOM 1976 O O . GLY A 1 282 ? 0.462 6.099 3.352 1.00 88.62 282 GLY A O 1
ATOM 1977 N N . LEU A 1 283 ? 0.102 6.462 1.160 1.00 89.81 283 LEU A N 1
ATOM 1978 C CA . LEU A 1 283 ? -1.335 6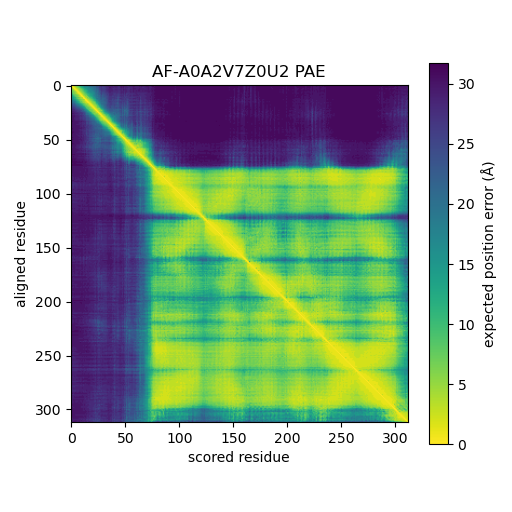.720 1.306 1.00 89.81 283 LEU A CA 1
ATOM 1979 C C . LEU A 1 283 ? -2.097 5.466 1.735 1.00 89.81 283 LEU A C 1
ATOM 1981 O O . LEU A 1 283 ? -2.986 5.564 2.576 1.00 89.81 283 LEU A O 1
ATOM 1985 N N . SER A 1 284 ? -1.737 4.287 1.220 1.00 88.00 284 SER A N 1
ATOM 1986 C CA . SER A 1 284 ? -2.397 3.032 1.610 1.00 88.00 284 SER A CA 1
ATOM 1987 C C . SER A 1 284 ? -2.118 2.672 3.072 1.00 88.00 284 SER A C 1
ATOM 1989 O O . SER A 1 284 ? -3.035 2.336 3.825 1.00 88.00 284 SER A O 1
ATOM 1991 N N . ALA A 1 285 ? -0.862 2.798 3.507 1.00 87.25 285 ALA A N 1
ATOM 1992 C CA . ALA A 1 285 ? -0.475 2.558 4.894 1.00 87.25 285 ALA A CA 1
ATOM 1993 C C . ALA A 1 285 ? -1.135 3.562 5.852 1.00 87.25 285 ALA A C 1
ATOM 1995 O O . ALA A 1 285 ? -1.725 3.170 6.856 1.00 87.25 285 ALA A O 1
ATOM 1996 N N . THR A 1 286 ? -1.113 4.852 5.510 1.00 88.69 286 THR A N 1
ATOM 1997 C CA . THR A 1 286 ? -1.747 5.896 6.330 1.00 88.69 286 THR A CA 1
ATOM 1998 C C . THR A 1 286 ? -3.263 5.728 6.376 1.00 88.69 286 THR A C 1
ATOM 2000 O O . THR A 1 286 ? -3.852 5.776 7.453 1.00 88.69 286 THR A O 1
ATOM 2003 N N . GLY A 1 287 ? -3.895 5.468 5.230 1.00 88.88 287 GLY A N 1
ATOM 2004 C CA . GLY A 1 287 ? -5.341 5.287 5.128 1.00 88.88 287 GLY A CA 1
ATOM 2005 C C . GLY A 1 287 ? -5.831 4.091 5.932 1.00 88.88 287 GLY A C 1
ATOM 2006 O O . GLY A 1 287 ? -6.769 4.225 6.716 1.00 88.88 287 GLY A O 1
ATOM 2007 N N . SER A 1 288 ? -5.155 2.944 5.817 1.00 87.12 288 SER A N 1
ATOM 2008 C CA . SER A 1 288 ? -5.486 1.760 6.618 1.00 87.12 288 SER A CA 1
ATOM 2009 C C . SER A 1 288 ? -5.287 1.999 8.122 1.00 87.12 288 SER A C 1
ATOM 2011 O O . SER A 1 288 ? -6.153 1.628 8.914 1.00 87.12 288 SER A O 1
ATOM 2013 N N . ALA A 1 289 ? -4.213 2.680 8.537 1.00 87.88 289 ALA A N 1
ATOM 2014 C CA . ALA A 1 289 ? -3.958 2.999 9.944 1.00 87.88 289 ALA A CA 1
ATOM 2015 C C . ALA A 1 289 ? -5.000 3.964 10.543 1.00 87.88 289 ALA A C 1
ATOM 2017 O O . ALA A 1 289 ? -5.492 3.735 11.652 1.00 87.88 289 ALA A O 1
ATOM 2018 N N . VAL A 1 290 ? -5.374 5.020 9.812 1.00 88.94 290 VAL A N 1
ATOM 2019 C CA . VAL A 1 290 ? -6.413 5.975 10.240 1.00 88.94 290 VAL A CA 1
ATOM 2020 C C . VAL A 1 290 ? -7.778 5.296 10.294 1.00 88.94 290 VAL A C 1
ATOM 2022 O O . VAL A 1 290 ? -8.512 5.483 11.267 1.00 88.94 290 VAL A O 1
ATOM 2025 N N . LEU A 1 291 ? -8.108 4.481 9.288 1.00 89.50 291 LEU A N 1
ATOM 2026 C CA . LEU A 1 291 ? -9.350 3.715 9.256 1.00 89.50 291 LEU A CA 1
ATOM 2027 C C . LEU A 1 291 ? -9.438 2.765 10.456 1.00 89.50 291 LEU A C 1
ATOM 2029 O O . LEU A 1 291 ? -10.455 2.748 11.146 1.00 89.50 291 LEU A O 1
ATOM 2033 N N . TYR A 1 292 ? -8.354 2.049 10.763 1.00 89.38 292 TYR A N 1
ATOM 2034 C CA . TYR A 1 292 ? -8.268 1.192 11.944 1.00 89.38 292 TYR A CA 1
ATOM 2035 C C . TYR A 1 292 ? -8.485 1.977 13.240 1.00 89.38 292 TYR A C 1
ATOM 2037 O O . TYR A 1 292 ? -9.315 1.585 14.059 1.00 89.38 292 TYR A O 1
ATOM 2045 N N . TYR A 1 293 ? -7.785 3.102 13.420 1.00 87.00 293 TYR A N 1
ATOM 2046 C CA . TYR A 1 293 ? -7.915 3.924 14.624 1.00 87.00 293 TYR A CA 1
ATOM 2047 C C . TYR A 1 293 ? -9.354 4.420 14.821 1.00 87.00 293 TYR A C 1
ATOM 2049 O O . TYR A 1 293 ? -9.887 4.360 15.928 1.00 87.00 293 TYR A O 1
ATOM 2057 N N . ARG A 1 294 ? -10.012 4.860 13.741 1.00 87.25 294 ARG A N 1
ATOM 2058 C CA . ARG A 1 294 ? -11.402 5.334 13.778 1.00 87.25 294 ARG A CA 1
ATOM 2059 C C . ARG A 1 294 ? -12.388 4.214 14.086 1.00 87.25 294 ARG A C 1
ATOM 2061 O O . ARG A 1 294 ? -13.194 4.372 15.000 1.00 87.25 294 ARG A O 1
ATOM 2068 N N . LEU A 1 295 ? -12.296 3.085 13.384 1.00 86.06 295 LEU A N 1
ATOM 2069 C CA . LEU A 1 295 ? -13.154 1.923 13.632 1.00 86.06 295 LEU A CA 1
ATOM 2070 C C . LEU A 1 295 ? -13.002 1.416 15.064 1.00 86.06 295 LEU A C 1
ATOM 2072 O O . LEU A 1 295 ? -13.998 1.134 15.726 1.00 86.06 295 LEU A O 1
ATOM 2076 N N . ARG A 1 296 ? -11.766 1.372 15.565 1.00 85.38 296 ARG A N 1
ATOM 2077 C CA . ARG A 1 296 ? -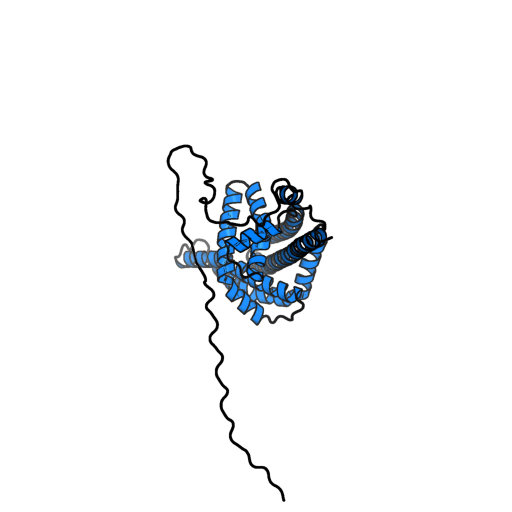11.479 1.004 16.947 1.00 85.38 296 ARG A CA 1
ATOM 2078 C C . ARG A 1 296 ? -12.095 1.990 17.935 1.00 85.38 296 ARG A C 1
ATOM 2080 O O . ARG A 1 296 ? -12.786 1.550 18.843 1.00 85.38 296 ARG A O 1
ATOM 2087 N N . SER A 1 297 ? -11.913 3.297 17.729 1.00 84.19 297 SER A N 1
ATOM 2088 C CA . SER A 1 297 ? -12.494 4.315 18.615 1.00 84.19 297 SER A CA 1
ATOM 2089 C C . SER A 1 297 ? -14.019 4.246 18.676 1.00 84.19 297 SER A C 1
ATOM 2091 O O . SER A 1 297 ? -14.572 4.370 19.757 1.00 84.19 297 SER A O 1
ATOM 2093 N N . LEU A 1 298 ? -14.681 3.990 17.540 1.00 83.50 298 LEU A N 1
ATOM 2094 C CA . LEU A 1 298 ? -16.138 3.878 17.469 1.00 83.50 298 LEU A CA 1
ATOM 2095 C C . LEU A 1 298 ? -16.635 2.588 18.124 1.00 83.50 298 LEU A C 1
ATOM 2097 O O . LEU A 1 298 ? -17.644 2.597 18.816 1.00 83.50 298 LEU A O 1
ATOM 2101 N N . ARG A 1 299 ? -15.952 1.461 17.901 1.00 80.94 299 ARG A N 1
ATOM 2102 C CA . ARG A 1 299 ? -16.383 0.167 18.442 1.00 80.94 299 ARG A CA 1
ATOM 2103 C C . ARG A 1 299 ? -16.126 0.038 19.937 1.00 80.94 299 ARG A C 1
ATOM 2105 O O . ARG A 1 299 ? -16.997 -0.456 20.640 1.00 80.94 299 ARG A O 1
ATOM 2112 N N . GLU A 1 300 ? -14.964 0.474 20.410 1.00 80.38 300 GLU A N 1
ATOM 2113 C CA . GLU A 1 300 ? -14.605 0.370 21.828 1.00 80.38 300 GLU A CA 1
ATOM 2114 C C . GLU A 1 300 ? -15.387 1.377 22.685 1.00 80.38 300 GLU A C 1
ATOM 2116 O O . GLU A 1 300 ? -15.731 1.045 23.812 1.00 80.38 300 GLU A O 1
ATOM 2121 N N . SER A 1 301 ? -15.756 2.556 22.159 1.00 73.19 301 SER A N 1
ATOM 2122 C CA . SER A 1 301 ? -16.640 3.476 22.892 1.00 73.19 301 SER A CA 1
ATOM 2123 C C . SER A 1 301 ? -18.056 2.914 23.044 1.00 73.19 301 SER A C 1
ATOM 2125 O O . SER A 1 301 ? -18.598 2.930 24.141 1.00 73.19 301 SER A O 1
ATOM 2127 N N . ILE A 1 302 ? -18.624 2.343 21.973 1.00 66.06 302 ILE A N 1
ATOM 2128 C CA . ILE A 1 302 ? -19.975 1.758 21.999 1.00 66.06 302 ILE A CA 1
ATOM 2129 C C . ILE A 1 302 ? -20.066 0.600 23.003 1.00 66.06 302 ILE A C 1
ATOM 2131 O O . ILE A 1 302 ? -21.092 0.451 23.662 1.00 66.06 302 ILE A O 1
ATOM 2135 N N . ASP A 1 303 ? -19.018 -0.219 23.117 1.00 70.19 303 ASP A N 1
ATOM 2136 C CA . ASP A 1 303 ? -18.975 -1.319 24.086 1.00 70.19 303 ASP A CA 1
ATOM 2137 C C . ASP A 1 303 ? -19.008 -0.788 25.530 1.00 70.19 303 ASP A C 1
ATOM 2139 O O . ASP A 1 303 ? -19.813 -1.245 26.340 1.00 70.19 303 ASP A O 1
ATOM 2143 N N . VAL A 1 304 ? -18.217 0.251 25.826 1.00 71.81 304 VAL A N 1
ATOM 2144 C CA . VAL A 1 304 ? -18.191 0.903 27.147 1.00 71.81 304 VAL A CA 1
ATOM 2145 C C . VAL A 1 304 ? -19.532 1.559 27.482 1.00 71.81 304 VAL A C 1
ATOM 2147 O O . VAL A 1 304 ? -20.030 1.370 28.591 1.00 71.81 304 VAL A O 1
ATOM 2150 N N . ASP A 1 305 ? -20.141 2.277 26.537 1.00 71.88 305 ASP A N 1
ATOM 2151 C CA . ASP A 1 305 ? -21.435 2.940 26.741 1.00 71.88 305 ASP A CA 1
ATOM 2152 C C . ASP A 1 305 ? -22.565 1.920 26.974 1.00 71.88 305 ASP A C 1
ATOM 2154 O O . ASP A 1 305 ? -23.412 2.110 27.848 1.00 71.88 305 ASP A O 1
ATOM 2158 N N . GLN A 1 306 ? -22.561 0.795 26.245 1.00 72.94 306 GLN A N 1
ATOM 2159 C CA . GLN A 1 306 ? -23.521 -0.294 26.467 1.00 72.94 306 GLN A CA 1
ATOM 2160 C C . GLN A 1 306 ? -23.354 -0.933 27.843 1.00 72.94 306 GLN A C 1
ATOM 2162 O O . GLN A 1 306 ? -24.351 -1.166 28.528 1.00 72.94 306 GLN A O 1
ATOM 2167 N N . ILE A 1 307 ? -22.111 -1.186 28.258 1.00 73.56 307 ILE A N 1
ATOM 2168 C CA . ILE A 1 307 ? -21.810 -1.711 29.591 1.00 73.56 307 ILE A CA 1
ATOM 2169 C C . ILE A 1 307 ? -22.300 -0.727 30.659 1.00 73.56 307 ILE A C 1
ATOM 2171 O O . ILE A 1 307 ? -22.983 -1.152 31.585 1.00 73.56 307 ILE A O 1
ATOM 2175 N N . ALA A 1 308 ? -22.025 0.573 30.511 1.00 74.81 308 ALA A N 1
ATOM 2176 C CA . ALA A 1 308 ? -22.480 1.600 31.447 1.00 74.81 308 ALA A CA 1
ATOM 2177 C C . ALA A 1 308 ? -24.015 1.655 31.550 1.00 74.81 308 ALA A C 1
ATOM 2179 O O . ALA A 1 308 ? -24.547 1.666 32.655 1.00 74.81 308 ALA A O 1
ATOM 2180 N N . SER A 1 309 ? -24.725 1.592 30.418 1.00 76.44 309 SER A N 1
ATOM 2181 C CA . SER A 1 309 ? -26.196 1.611 30.387 1.00 76.44 309 SER A CA 1
ATOM 2182 C C . SER A 1 309 ? -26.869 0.371 30.990 1.00 76.44 309 SER A C 1
ATOM 2184 O O . SER A 1 309 ? -28.056 0.408 31.284 1.00 76.44 309 SER A O 1
ATOM 2186 N N . ALA A 1 310 ? -26.144 -0.740 31.160 1.00 75.38 310 ALA A N 1
ATOM 2187 C CA . ALA A 1 310 ? -26.680 -1.949 31.790 1.00 75.38 310 ALA A CA 1
ATOM 2188 C C . ALA A 1 310 ? -26.671 -1.881 33.330 1.00 75.38 310 ALA A C 1
ATOM 2190 O O . ALA A 1 310 ? -27.233 -2.767 33.978 1.00 75.38 310 ALA A O 1
ATOM 2191 N N . PHE A 1 311 ? -26.009 -0.871 33.902 1.00 77.19 311 PHE A N 1
ATOM 2192 C CA . PHE A 1 311 ? -25.914 -0.646 35.345 1.00 77.19 311 PHE A CA 1
ATOM 2193 C C . PHE A 1 311 ? -26.793 0.511 35.853 1.00 77.19 311 PHE A C 1
ATOM 2195 O O . PHE A 1 311 ? -26.795 0.745 37.061 1.00 77.19 311 PHE A O 1
ATOM 2202 N N . ASP A 1 312 ? -27.510 1.202 34.962 1.00 68.12 312 ASP A N 1
ATOM 2203 C CA . ASP A 1 312 ? -28.442 2.310 35.247 1.00 68.12 312 ASP A CA 1
ATOM 2204 C C . ASP A 1 312 ? -29.899 1.813 35.134 1.00 68.12 312 ASP A C 1
ATOM 2206 O O . ASP A 1 312 ? -30.707 2.076 36.056 1.00 68.12 312 ASP A O 1
#

Nearest PDB structures (foldseek):
  9f63-assembly1_A  TM=4.486E-01  e=5.912E-01  Saccharomyces cerevisiae
  7v35-assembly1_R  TM=2.428E-01  e=1.834E+00  Homo sapiens
  8xqt-assembly1_R  TM=2.142E-01  e=1.413E+00  Clostridium perfringens

Solvent-accessible surface area (backbone atoms only — not comparable to full-atom values): 18242 Å² total; per-residue (Å²): 134,85,90,83,86,88,79,86,87,80,86,83,84,84,83,81,88,80,81,85,78,88,83,82,87,84,87,80,87,83,85,83,91,81,87,78,94,72,83,91,69,80,72,79,68,94,82,69,86,72,75,77,87,61,62,56,90,88,33,70,65,34,54,60,69,68,45,77,83,71,74,75,75,77,93,65,82,71,53,43,67,59,52,50,49,50,27,52,50,54,48,63,77,44,36,66,66,53,44,52,54,34,45,65,55,40,42,66,54,54,52,51,50,52,56,58,69,70,49,72,86,84,62,90,40,75,65,51,54,51,51,51,52,50,49,55,51,40,67,58,48,37,55,54,34,39,27,48,18,46,27,53,45,50,54,34,53,77,66,75,43,91,78,56,72,66,58,31,48,54,51,13,59,72,42,32,67,62,51,47,54,36,48,52,56,51,49,53,53,33,49,53,26,38,74,76,36,62,67,59,12,52,54,50,46,60,33,41,57,28,18,66,44,40,24,72,73,67,70,48,54,60,69,55,14,41,54,50,17,35,62,52,35,54,97,43,55,67,39,54,45,50,44,50,47,54,55,46,50,52,50,50,52,52,52,50,54,34,50,61,41,35,77,79,36,55,72,60,21,52,56,47,48,52,56,50,47,43,54,50,43,51,51,52,18,38,39,27,34,50,49,40,53,51,36,46,54,56,53,56,48,52,53,52,53,52,56,55,61,74,78,111

Foldseek 3Di:
DDDDDDDDDDDDDDDDDDDDDDDDDDDDDDDDDDDDDDDPDDDDPPPDPPPPPADDVPDPRVVVVPPPCPPPQQPDAPDLCVLLVQLCVLCVVCVVLLLVLLCVLCVVLLVLVVVLVPDDPPPPDPVNVVSVVVNVVSVQQSLLLSLLLLLVVLVCVVVVHDDDSVVSNVLSVVCRVQSSVLSVVLCVVLVVLVVVPVVSSVVSCLLLLQLSSQCSVVVDHNVVSSVVSNVLSPNNSVSSCSNCVVLVVVLVVQLVVLVVVCVPPVPVSSVSVSVSSSCNSNSSSSSSSSSVVVSCVSVVVVVVVVVVVVVD

pLDDT: mean 72.85, std 17.1, range [29.89, 93.44]

Mean predicted aligned error: 15.6 Å

Secondary structure (DSSP, 8-state):
----PPPPPPPPPPPPPPPPP-------------S----S--PPPTT------SPPTTSHHHHHHTS----PPPSS---HHHHHHHHHHHHHHTHHHHHHHHHHHHHHHHHHHHHHHTSPTT---HHHHHHHHHHHHHHHHHHHHHHHHHHHHHHHHHTT----HHHHHHHHHHTHHHHHHHHHHHHHHHHHHHHH-HHHHHHHHHHTTTHHHHHHHH---HHHHHHHHHHHHTT-HHHHHHHHHHHHHHHHHHHHHHHHHHTT-HHHHHHHHHHHHHHHHHHHHHHHHHHHHHHHHHHHHHHHHHHHHT--

Radius of gyration: 28.31 Å; Cα contacts (8 Å, |Δi|>4): 235; chains: 1; bounding box: 74×62×95 Å